Protein AF-A0A1D3JFY0-F1 (afdb_monomer_lite)

Secondary structure (DSSP, 8-state):
-----TTTHHHHTTTS-HHHHHHHHHHHHHHHHHHHHHTTTTT-TTHHHHHHHHHHHHHHHHHH-STT-------TT--HHHHHHHHHHHHHHHTHHHHHHHTTT-HHHHHHHHHHHHHHHHHHHHHHHHHSSTT-GGG--SS--GGGTT-GGGTSPPP--TTTT----------------------------------------

InterPro domains:
  IPR008780 Plasmodium vivax Vir [PF05795] (2-199)

Foldseek 3Di:
DQCPDLVCLCVVCPPHDLLVSLVNVQLVVLVVLLVCCVPVVPPPPCSVVVVVVVQVVLVVVCVVDVPRNRHHFDDPPDDSVLSVLLSLLVCCVVCVVVLLVQLAPFLVSVVLQVVSLVSNLVSLVVCLVQAVDPDHPSPPTSHDPNCSNPDPSNVDRRDYHNCGPPPPPPDDDDDDDDDDDDDDDDDDDDDDDDDDDDDDDPDPD

Organism: Plasmodium ovale (NCBI:txid36330)

Sequence (205 aa):
MFARNLINLHEILSGENKDKHCIYMNFWITDYVRKMLETEWKGNPHMTSMVRSFLTVENAITGASQKYNCHFDYNSNIDLDLWKERKYLHDYIENYDDIKEIINSDGHSCKIYSKYFDYIKKSHEKYKEEFCSTYSNKCHNHINLSYFCNNDKFISKLECDENKGVLTASSREERDQVLEEPDESGRYNSTPASLHDQNQELEIH

pLDDT: mean 74.61, std 22.55, range [25.95, 98.0]

Structure (mmCIF, N/CA/C/O backbone):
data_AF-A0A1D3JFY0-F1
#
_entry.id   AF-A0A1D3JFY0-F1
#
loop_
_atom_site.group_PDB
_atom_site.id
_atom_site.type_symbol
_atom_site.label_atom_id
_atom_site.label_alt_id
_atom_site.label_comp_id
_atom_site.label_asym_id
_atom_site.label_entity_id
_atom_site.label_seq_id
_atom_site.pdbx_PDB_ins_code
_atom_site.Cartn_x
_atom_site.Cartn_y
_atom_site.Cartn_z
_atom_site.occupancy
_atom_site.B_iso_or_equiv
_atom_site.auth_seq_id
_atom_site.auth_comp_id
_atom_site.auth_asym_id
_atom_site.auth_atom_id
_atom_site.pdbx_PDB_model_num
ATOM 1 N N . MET A 1 1 ? -10.677 1.508 -4.169 1.00 46.16 1 MET A N 1
ATOM 2 C CA . MET A 1 1 ? -10.674 0.773 -5.452 1.00 46.16 1 MET A CA 1
ATOM 3 C C . MET A 1 1 ? -9.438 -0.122 -5.546 1.00 46.16 1 MET A C 1
ATOM 5 O O . MET A 1 1 ? -8.336 0.390 -5.638 1.00 46.16 1 MET A O 1
ATOM 9 N N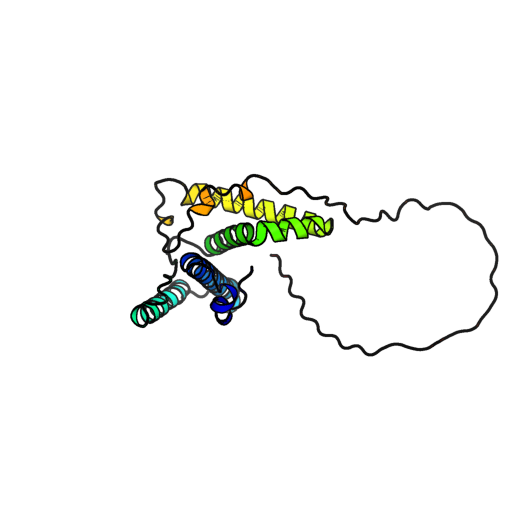 . PHE A 1 2 ? -9.582 -1.451 -5.516 1.00 52.12 2 PHE A N 1
ATOM 10 C CA . PHE A 1 2 ? -8.441 -2.360 -5.712 1.00 52.12 2 PHE A CA 1
ATOM 11 C C . PHE A 1 2 ? -8.333 -2.728 -7.192 1.00 52.12 2 PHE A C 1
ATOM 13 O O . PHE A 1 2 ? -9.178 -3.458 -7.713 1.00 52.12 2 PHE A O 1
ATOM 20 N N . ALA A 1 3 ? -7.315 -2.225 -7.889 1.00 47.34 3 ALA A N 1
ATOM 21 C CA . ALA A 1 3 ? -7.056 -2.627 -9.267 1.00 47.34 3 ALA A CA 1
ATOM 22 C C . ALA A 1 3 ? -6.659 -4.112 -9.299 1.00 47.34 3 ALA A C 1
ATOM 24 O O . ALA A 1 3 ? -5.545 -4.477 -8.934 1.00 47.34 3 ALA A O 1
ATOM 25 N N . ARG A 1 4 ? -7.586 -4.988 -9.703 1.00 55.84 4 ARG A N 1
ATOM 26 C CA . ARG A 1 4 ? -7.344 -6.441 -9.790 1.00 55.84 4 ARG A CA 1
ATOM 27 C C . ARG A 1 4 ? -6.763 -6.863 -11.141 1.00 55.84 4 ARG A C 1
ATOM 29 O O . ARG A 1 4 ? -6.100 -7.888 -11.222 1.00 55.84 4 ARG A O 1
ATOM 36 N N . ASN A 1 5 ? -6.972 -6.067 -12.191 1.00 63.84 5 ASN A N 1
ATOM 37 C CA . ASN A 1 5 ? -6.533 -6.380 -13.549 1.00 63.84 5 ASN A CA 1
ATOM 38 C C . ASN A 1 5 ? -6.072 -5.109 -14.279 1.00 63.84 5 ASN A C 1
ATOM 40 O O . ASN A 1 5 ? -6.845 -4.157 -14.399 1.00 63.84 5 ASN A O 1
ATOM 44 N N . LEU A 1 6 ? -4.834 -5.116 -14.788 1.00 70.06 6 LEU A N 1
ATOM 45 C CA . LEU A 1 6 ? -4.252 -4.003 -15.542 1.00 70.06 6 LEU A CA 1
ATOM 46 C C . LEU A 1 6 ? -5.041 -3.678 -16.822 1.00 70.06 6 LEU A C 1
ATOM 48 O O . LEU A 1 6 ? -5.123 -2.516 -17.206 1.00 70.06 6 LEU A O 1
ATOM 52 N N . ILE A 1 7 ? -5.663 -4.680 -17.453 1.00 73.25 7 ILE A N 1
ATOM 53 C CA . ILE A 1 7 ? -6.450 -4.518 -18.687 1.00 73.25 7 ILE A CA 1
ATOM 54 C C . ILE A 1 7 ? -7.635 -3.583 -18.440 1.00 73.25 7 ILE A C 1
ATOM 56 O O . ILE A 1 7 ? -7.855 -2.644 -19.201 1.00 73.25 7 ILE A O 1
ATOM 60 N N . ASN A 1 8 ? -8.346 -3.783 -17.333 1.00 77.69 8 ASN A N 1
ATOM 61 C CA . ASN A 1 8 ? -9.548 -3.013 -17.019 1.00 77.69 8 ASN A CA 1
ATOM 62 C C . ASN A 1 8 ? -9.222 -1.693 -16.308 1.00 77.69 8 ASN A C 1
ATOM 64 O O . ASN A 1 8 ? -10.125 -0.904 -16.045 1.00 77.69 8 ASN A O 1
ATOM 68 N N . LEU A 1 9 ? -7.944 -1.424 -15.998 1.00 76.44 9 LEU A N 1
ATOM 69 C CA . LEU A 1 9 ? -7.540 -0.237 -15.244 1.00 76.44 9 LEU A CA 1
ATOM 70 C C . LEU A 1 9 ? -7.978 1.062 -15.934 1.00 76.44 9 LEU A C 1
ATOM 72 O O . LEU A 1 9 ? -8.386 2.006 -15.266 1.00 76.44 9 LEU A O 1
ATOM 76 N N . HIS A 1 10 ? -7.936 1.091 -17.266 1.00 77.88 10 HIS A N 1
ATOM 77 C CA . HIS A 1 10 ? -8.323 2.261 -18.049 1.00 77.88 10 HIS A CA 1
ATOM 78 C C . HIS A 1 10 ? -9.825 2.591 -17.952 1.00 77.88 10 HIS A C 1
ATOM 80 O O . HIS A 1 10 ? -10.186 3.765 -17.950 1.00 77.88 10 HIS A O 1
ATOM 86 N N . GLU A 1 11 ? -10.688 1.575 -17.850 1.00 83.44 11 GLU A N 1
ATOM 87 C CA . GLU A 1 11 ? -12.136 1.736 -17.655 1.00 83.44 11 GLU A CA 1
ATOM 88 C C . GLU A 1 11 ? -12.440 2.138 -16.215 1.00 83.44 11 GLU A C 1
ATOM 90 O O . GLU A 1 11 ? -13.186 3.081 -15.963 1.00 83.44 11 GLU A O 1
ATOM 95 N N . ILE A 1 12 ? -11.803 1.440 -15.274 1.00 80.38 12 ILE A N 1
ATOM 96 C CA . ILE A 1 12 ? -11.913 1.651 -13.830 1.00 80.38 12 ILE A CA 1
ATOM 97 C C . ILE A 1 12 ? -11.543 3.093 -13.458 1.00 80.38 12 ILE A C 1
ATOM 99 O O . ILE A 1 12 ? -12.228 3.717 -12.655 1.00 80.38 12 ILE A O 1
ATOM 103 N N . LEU A 1 13 ? -10.490 3.636 -14.069 1.00 82.94 13 LEU A N 1
ATOM 104 C CA . LEU A 1 13 ? -10.023 5.004 -13.845 1.00 82.94 13 LEU A CA 1
ATOM 105 C C . LEU A 1 13 ? -10.549 5.989 -14.902 1.00 82.94 13 LEU A C 1
ATOM 107 O O . LEU A 1 13 ? -9.973 7.061 -15.103 1.00 82.94 13 LEU A O 1
ATOM 111 N N . SER A 1 14 ? -11.626 5.652 -15.612 1.00 84.00 14 SER A N 1
ATOM 112 C CA . SER A 1 14 ? -12.220 6.560 -16.592 1.00 84.00 14 SER A CA 1
ATOM 113 C C . SER A 1 14 ? -12.653 7.869 -15.921 1.00 84.00 14 SER A C 1
ATOM 115 O O . SER A 1 14 ? -13.423 7.868 -14.965 1.00 84.00 14 SER A O 1
ATOM 117 N N . GLY A 1 15 ? -12.165 9.000 -16.437 1.00 83.25 15 GLY A N 1
ATOM 118 C CA . GLY A 1 15 ? -12.419 10.333 -15.873 1.00 83.25 15 GLY A CA 1
ATOM 119 C C . GLY A 1 15 ? -11.400 10.792 -14.825 1.00 83.25 15 GLY A C 1
ATOM 120 O O . GLY A 1 15 ? -11.406 11.963 -14.455 1.00 83.25 15 GLY A O 1
ATOM 121 N N . GLU A 1 16 ? -10.492 9.915 -14.399 1.00 86.88 16 GLU A N 1
ATOM 122 C CA . GLU A 1 16 ? -9.376 10.278 -13.529 1.00 86.88 16 GLU A CA 1
ATOM 123 C C . GLU A 1 16 ? -8.226 10.918 -14.310 1.00 86.88 16 GLU A C 1
ATOM 125 O O . GLU A 1 16 ? -8.086 10.760 -15.527 1.00 86.88 16 GLU A O 1
ATOM 130 N N . ASN A 1 17 ? -7.369 11.644 -13.592 1.00 86.38 17 ASN A N 1
ATOM 131 C CA . ASN A 1 17 ? -6.201 12.259 -14.204 1.00 86.38 17 ASN A CA 1
ATOM 132 C C . ASN A 1 17 ? -5.095 11.229 -14.505 1.00 86.38 17 ASN A C 1
ATOM 134 O O . ASN A 1 17 ? -5.030 10.130 -13.949 1.00 86.38 17 ASN A O 1
ATOM 138 N N . LYS A 1 18 ? -4.184 11.631 -15.391 1.00 82.69 18 LYS A N 1
ATOM 139 C CA . LYS A 1 18 ? -3.064 10.805 -15.845 1.00 82.69 18 LYS A CA 1
ATOM 140 C C . LYS A 1 18 ? -2.129 10.373 -14.712 1.00 82.69 18 LYS A C 1
ATOM 142 O O . LYS A 1 18 ? -1.648 9.246 -14.732 1.00 82.69 18 LYS A O 1
ATOM 147 N N . ASP A 1 19 ? -1.901 11.232 -13.723 1.00 85.00 19 ASP A N 1
ATOM 148 C CA . ASP A 1 19 ? -1.018 10.913 -12.598 1.00 85.00 19 ASP A CA 1
ATOM 149 C C . ASP A 1 19 ? -1.599 9.774 -11.759 1.00 85.00 19 ASP A C 1
ATOM 151 O O . ASP A 1 19 ? -0.883 8.834 -11.413 1.00 85.00 19 ASP A O 1
ATOM 155 N N . LYS A 1 20 ? -2.913 9.794 -11.509 1.00 87.75 20 LYS A N 1
ATOM 156 C CA . LYS A 1 20 ? -3.620 8.713 -10.820 1.00 87.75 20 LYS A CA 1
ATOM 157 C C . LYS A 1 20 ? -3.516 7.410 -11.607 1.00 87.75 20 LYS A C 1
ATOM 159 O O . LYS A 1 20 ? -3.192 6.381 -11.024 1.00 87.75 20 LYS A O 1
ATOM 164 N N . HIS A 1 21 ? -3.676 7.450 -12.931 1.00 85.56 21 HIS A N 1
ATOM 165 C CA . HIS A 1 21 ? -3.462 6.270 -13.784 1.00 85.56 21 HIS A CA 1
ATOM 166 C C . HIS A 1 21 ? -2.054 5.698 -13.614 1.00 85.56 21 HIS A C 1
ATOM 168 O O . HIS A 1 21 ? -1.900 4.494 -13.410 1.00 85.56 21 HIS A O 1
ATOM 174 N N . CYS A 1 22 ? -1.031 6.554 -13.637 1.00 86.69 22 CYS A N 1
ATOM 175 C CA . CYS A 1 22 ? 0.354 6.121 -13.483 1.00 86.69 22 CYS A CA 1
ATOM 176 C C . CYS A 1 22 ? 0.654 5.575 -12.083 1.00 86.69 22 CYS A C 1
ATOM 178 O O . CYS A 1 22 ? 1.378 4.587 -11.968 1.00 86.69 22 CYS A O 1
ATOM 180 N N . ILE A 1 23 ? 0.090 6.167 -11.027 1.00 90.19 23 ILE A N 1
ATOM 181 C CA . ILE A 1 23 ? 0.232 5.677 -9.649 1.00 90.19 23 ILE A CA 1
ATOM 182 C C . ILE A 1 23 ? -0.365 4.271 -9.523 1.00 90.19 23 ILE A C 1
ATOM 184 O O . ILE A 1 23 ? 0.320 3.349 -9.078 1.00 90.19 23 ILE A O 1
ATOM 188 N N . TYR A 1 24 ? -1.605 4.076 -9.979 1.00 89.19 24 TYR A N 1
ATOM 189 C CA . TYR A 1 24 ? -2.269 2.773 -9.916 1.00 89.19 24 TYR A CA 1
ATOM 190 C C . TYR A 1 24 ? -1.556 1.712 -10.761 1.00 89.19 24 TYR A C 1
ATOM 192 O O . TYR A 1 24 ? -1.373 0.584 -10.301 1.00 89.19 24 TYR A O 1
ATOM 200 N N . MET A 1 25 ? -1.113 2.061 -11.973 1.00 86.50 25 MET A N 1
ATOM 201 C CA . MET A 1 25 ? -0.315 1.165 -12.815 1.00 86.50 25 MET A CA 1
ATOM 202 C C . MET A 1 25 ? 0.957 0.718 -12.086 1.00 86.50 25 MET A C 1
ATOM 204 O O . MET A 1 25 ? 1.268 -0.472 -12.062 1.00 86.50 25 MET A O 1
ATOM 208 N N . ASN A 1 26 ? 1.677 1.652 -11.463 1.00 88.94 26 ASN A N 1
ATOM 209 C CA . ASN A 1 26 ? 2.908 1.351 -10.740 1.00 88.94 26 ASN A CA 1
ATOM 210 C C . ASN A 1 26 ? 2.674 0.432 -9.539 1.00 88.94 26 ASN A C 1
ATOM 212 O O . ASN A 1 26 ? 3.397 -0.555 -9.377 1.00 88.94 26 ASN A O 1
ATOM 216 N N . PHE A 1 27 ? 1.643 0.693 -8.733 1.00 90.62 27 PHE A N 1
ATOM 217 C CA . PHE A 1 27 ? 1.306 -0.185 -7.610 1.00 90.62 27 PHE A CA 1
ATOM 218 C C . PHE A 1 27 ? 0.845 -1.569 -8.059 1.00 90.62 27 PHE A C 1
ATOM 220 O O . PHE A 1 27 ? 1.190 -2.563 -7.421 1.00 90.62 27 PHE A O 1
ATOM 227 N N . TRP A 1 28 ? 0.128 -1.663 -9.181 1.00 88.38 28 TRP A N 1
ATOM 228 C CA . TRP A 1 28 ? -0.252 -2.953 -9.749 1.00 88.38 28 TRP A CA 1
ATOM 229 C C . TRP A 1 28 ? 0.974 -3.757 -10.202 1.00 88.38 28 TRP A C 1
ATOM 231 O O . TRP A 1 28 ? 1.119 -4.914 -9.812 1.00 88.38 28 TRP A O 1
ATOM 241 N N . ILE A 1 29 ? 1.884 -3.147 -10.974 1.00 86.00 29 ILE A N 1
ATOM 242 C CA . ILE A 1 29 ? 3.086 -3.830 -11.484 1.00 86.00 29 ILE A CA 1
ATOM 243 C C . ILE A 1 29 ? 3.982 -4.270 -10.327 1.00 86.00 29 ILE A C 1
ATOM 245 O O . ILE A 1 29 ? 4.398 -5.425 -10.282 1.00 86.00 29 ILE A O 1
ATOM 249 N N . THR A 1 30 ? 4.269 -3.374 -9.381 1.00 86.88 30 THR A N 1
ATOM 250 C CA . THR A 1 30 ? 5.141 -3.686 -8.237 1.00 86.88 30 THR A CA 1
ATOM 251 C C . THR A 1 30 ? 4.556 -4.779 -7.341 1.00 86.88 30 THR A C 1
ATOM 253 O O . THR A 1 30 ? 5.298 -5.671 -6.938 1.00 86.88 30 THR A O 1
ATOM 256 N N . ASP A 1 31 ? 3.241 -4.797 -7.086 1.00 88.94 31 ASP A N 1
ATOM 257 C CA . ASP A 1 31 ? 2.599 -5.879 -6.324 1.00 88.94 31 ASP A CA 1
ATOM 258 C C . ASP A 1 31 ? 2.582 -7.206 -7.082 1.00 88.94 31 ASP A C 1
ATOM 260 O O . ASP A 1 31 ? 2.848 -8.249 -6.485 1.00 88.94 31 ASP A O 1
ATOM 264 N N . TYR A 1 32 ? 2.307 -7.179 -8.389 1.00 86.50 32 TYR A N 1
ATOM 265 C CA . TYR A 1 32 ? 2.352 -8.376 -9.227 1.00 86.50 32 TYR A CA 1
ATOM 266 C C . TYR A 1 32 ? 3.757 -8.987 -9.221 1.00 86.50 32 TYR A C 1
ATOM 268 O O . TYR A 1 32 ? 3.928 -10.165 -8.914 1.00 86.50 32 TYR A O 1
ATOM 276 N N . VAL A 1 33 ? 4.779 -8.167 -9.481 1.00 83.88 33 VAL A N 1
ATOM 277 C CA . VAL A 1 33 ? 6.182 -8.596 -9.467 1.00 83.88 33 VAL A CA 1
ATOM 278 C C . VAL A 1 33 ? 6.578 -9.103 -8.082 1.00 83.88 33 VAL A C 1
ATOM 280 O O . VAL A 1 33 ? 7.149 -10.184 -7.981 1.00 83.88 33 VAL A O 1
ATOM 283 N N . ARG A 1 34 ? 6.238 -8.385 -7.006 1.00 87.38 34 ARG A N 1
ATOM 284 C CA . ARG A 1 34 ? 6.497 -8.828 -5.629 1.00 87.38 34 ARG A CA 1
ATOM 285 C C . ARG A 1 34 ? 5.907 -10.213 -5.359 1.00 87.38 34 ARG A C 1
ATOM 287 O O . ARG A 1 34 ? 6.633 -11.092 -4.905 1.00 87.38 34 ARG A O 1
ATOM 294 N N . LYS A 1 35 ? 4.626 -10.427 -5.674 1.00 87.56 35 LYS A N 1
ATOM 295 C CA . LYS A 1 35 ? 3.942 -11.718 -5.478 1.00 87.56 35 LYS A CA 1
ATOM 296 C C . LYS A 1 35 ? 4.619 -12.843 -6.250 1.00 87.56 35 LYS A C 1
ATOM 298 O O . LYS A 1 35 ? 4.859 -13.902 -5.677 1.00 87.56 35 LYS A O 1
ATOM 303 N N . MET A 1 36 ? 4.992 -12.604 -7.507 1.00 84.50 36 MET A N 1
ATOM 304 C CA . MET A 1 36 ? 5.745 -13.569 -8.319 1.00 84.50 36 MET A CA 1
ATOM 305 C C . MET A 1 36 ? 7.089 -13.934 -7.671 1.00 84.50 36 MET A C 1
ATOM 307 O O . MET A 1 36 ? 7.460 -15.105 -7.621 1.00 84.50 36 MET A O 1
ATOM 311 N N . LEU A 1 37 ? 7.811 -12.947 -7.132 1.00 82.00 37 LEU A N 1
ATOM 312 C CA . LEU A 1 37 ? 9.107 -13.152 -6.472 1.00 82.00 37 LEU A CA 1
ATOM 313 C C . LEU A 1 37 ? 8.985 -13.882 -5.128 1.00 82.00 37 LEU A C 1
ATOM 315 O O . LEU A 1 37 ? 9.867 -14.659 -4.773 1.00 82.00 37 LEU A O 1
ATOM 319 N N . GLU A 1 38 ? 7.901 -13.662 -4.388 1.00 84.62 38 GLU A N 1
ATOM 320 C CA . GLU A 1 38 ? 7.628 -14.343 -3.116 1.00 84.62 38 GLU A CA 1
ATOM 321 C C . GLU A 1 38 ? 7.139 -15.788 -3.294 1.00 84.62 38 GLU A C 1
ATOM 323 O O . GLU A 1 38 ? 7.288 -16.600 -2.377 1.00 84.62 38 GLU A O 1
ATOM 328 N N . THR A 1 39 ? 6.574 -16.113 -4.460 1.00 85.81 39 THR A N 1
ATOM 329 C CA . THR A 1 39 ? 5.947 -17.409 -4.750 1.00 85.81 39 THR A CA 1
ATOM 330 C C . THR A 1 39 ? 6.744 -18.201 -5.787 1.00 85.81 39 THR A C 1
ATOM 332 O O . THR A 1 39 ? 7.635 -18.969 -5.425 1.00 85.81 39 THR A O 1
ATOM 335 N N . GLU A 1 40 ? 6.454 -18.008 -7.072 1.00 79.56 40 GLU A N 1
ATOM 336 C CA . GLU A 1 40 ? 6.986 -18.784 -8.195 1.00 79.56 40 GLU A CA 1
ATOM 337 C C . GLU A 1 40 ? 8.503 -18.663 -8.346 1.00 79.56 40 GLU A C 1
ATOM 339 O O . GLU A 1 40 ? 9.176 -19.611 -8.749 1.00 79.56 40 GLU A O 1
ATOM 344 N N . TRP A 1 41 ? 9.059 -17.494 -8.029 1.00 77.81 41 TRP A N 1
ATOM 345 C CA . TRP A 1 41 ? 10.475 -17.182 -8.233 1.00 77.81 41 TRP A CA 1
ATOM 346 C C . TRP A 1 41 ? 11.244 -17.030 -6.925 1.00 77.81 41 TRP A C 1
ATOM 348 O O . TRP A 1 41 ? 12.327 -16.435 -6.903 1.00 77.81 41 TRP A O 1
ATOM 358 N N . LYS A 1 42 ? 10.718 -17.589 -5.833 1.00 80.81 42 LYS A N 1
ATOM 359 C CA . LYS A 1 42 ? 11.367 -17.531 -4.527 1.00 80.81 42 LYS A CA 1
ATOM 360 C C . LYS A 1 42 ? 12.773 -18.131 -4.596 1.00 80.81 42 LYS A C 1
ATOM 362 O O . LYS A 1 42 ? 12.952 -19.303 -4.912 1.00 80.81 42 LYS A O 1
ATOM 367 N N . GLY A 1 43 ? 13.783 -17.316 -4.288 1.00 74.31 43 GLY A N 1
ATOM 368 C CA . GLY A 1 43 ? 15.194 -17.720 -4.336 1.00 74.31 43 GLY A CA 1
ATOM 369 C C . GLY A 1 43 ? 15.830 -17.695 -5.732 1.00 74.31 43 GLY A C 1
ATOM 370 O O . GLY A 1 43 ? 16.955 -18.163 -5.890 1.00 74.31 43 GLY A O 1
ATOM 371 N N . ASN A 1 44 ? 15.153 -17.143 -6.744 1.00 76.19 44 ASN A N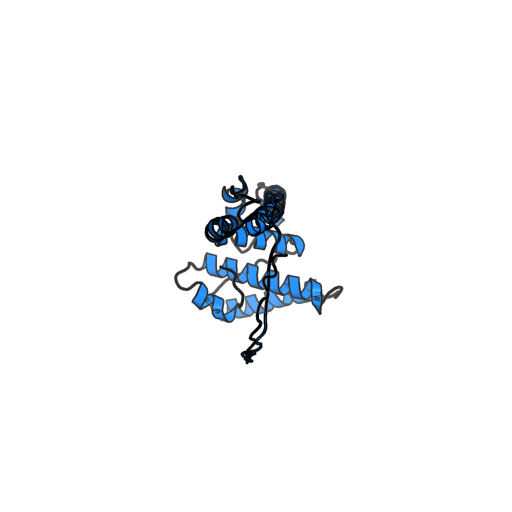 1
ATOM 372 C CA . ASN A 1 44 ? 15.709 -17.012 -8.087 1.00 76.19 44 ASN A CA 1
ATOM 373 C C . ASN A 1 44 ? 16.851 -15.970 -8.103 1.00 76.19 44 ASN A C 1
ATOM 375 O O . ASN A 1 44 ? 16.607 -14.795 -7.832 1.00 76.19 44 ASN A O 1
ATOM 379 N N . PRO A 1 45 ? 18.092 -16.331 -8.478 1.00 72.62 45 PRO A N 1
ATOM 380 C CA . PRO A 1 45 ? 19.221 -15.395 -8.481 1.00 72.62 45 PRO A CA 1
ATOM 381 C C . PRO A 1 45 ? 19.089 -14.276 -9.531 1.00 72.62 45 PRO A C 1
ATOM 383 O O . PRO A 1 45 ? 19.833 -13.297 -9.496 1.00 72.62 45 PRO A O 1
ATOM 386 N N . HIS A 1 46 ? 18.142 -14.389 -10.464 1.00 71.62 46 HIS A N 1
ATOM 387 C CA . HIS A 1 46 ? 17.924 -13.439 -11.551 1.00 71.62 46 HIS A CA 1
ATOM 388 C C . HIS A 1 46 ? 16.846 -12.383 -11.254 1.00 71.62 46 HIS A C 1
ATOM 390 O O . HIS A 1 46 ? 16.460 -11.666 -12.180 1.00 71.62 46 HIS A O 1
ATOM 396 N N . MET A 1 47 ? 16.384 -12.226 -10.000 1.00 70.12 47 MET A N 1
ATOM 397 C CA . MET A 1 47 ? 15.340 -11.246 -9.628 1.00 70.12 47 MET A CA 1
ATOM 398 C C . MET A 1 47 ? 15.595 -9.853 -10.218 1.00 70.12 47 MET A C 1
ATOM 400 O O . MET A 1 47 ? 14.750 -9.303 -10.920 1.00 70.12 47 MET A O 1
ATOM 404 N N . THR A 1 48 ? 16.797 -9.312 -10.016 1.00 71.75 48 THR A N 1
ATOM 405 C CA . THR A 1 48 ? 17.181 -7.985 -10.522 1.00 71.75 48 THR A CA 1
ATOM 406 C C . THR A 1 48 ? 17.084 -7.885 -12.047 1.00 71.75 48 THR A C 1
ATOM 408 O O . THR A 1 48 ? 16.692 -6.846 -12.575 1.00 71.75 48 THR A O 1
ATOM 411 N N . SER A 1 49 ? 17.417 -8.959 -12.770 1.00 77.38 49 SER A N 1
ATOM 412 C CA . SER A 1 49 ? 17.324 -9.007 -14.236 1.00 77.38 49 SER A CA 1
ATOM 413 C C . SER A 1 49 ? 15.870 -9.001 -14.711 1.00 77.38 49 SER A C 1
ATOM 415 O O . SER A 1 49 ? 15.527 -8.312 -15.672 1.00 77.38 49 SER A O 1
ATOM 417 N N . MET A 1 50 ? 14.993 -9.719 -14.004 1.00 76.31 50 MET A N 1
ATOM 418 C CA . MET A 1 50 ? 13.563 -9.759 -14.315 1.00 76.31 50 MET A CA 1
ATOM 419 C C . MET A 1 50 ? 12.918 -8.388 -14.113 1.00 76.31 50 MET A C 1
ATOM 421 O O . MET A 1 50 ? 12.265 -7.891 -15.025 1.00 76.31 50 MET A O 1
ATOM 425 N N . VAL A 1 51 ? 13.189 -7.714 -12.989 1.00 76.81 51 VAL A N 1
ATOM 426 C CA . VAL A 1 51 ? 12.673 -6.355 -12.745 1.00 76.81 51 VAL A CA 1
ATOM 427 C C . VAL A 1 51 ? 13.173 -5.363 -13.803 1.00 76.81 51 VAL A C 1
ATOM 429 O O . VAL A 1 51 ? 12.395 -4.572 -14.329 1.00 76.81 51 VAL A O 1
ATOM 432 N N . ARG A 1 52 ? 14.452 -5.439 -14.197 1.00 78.56 52 ARG A N 1
ATOM 433 C CA . ARG A 1 52 ? 14.995 -4.601 -15.283 1.00 78.56 52 ARG A CA 1
ATOM 434 C C . ARG A 1 52 ? 14.349 -4.878 -16.641 1.00 78.56 52 ARG A C 1
ATOM 436 O O . ARG A 1 52 ? 14.255 -3.965 -17.452 1.00 78.56 52 ARG A O 1
ATOM 443 N N . SER A 1 53 ? 13.880 -6.098 -16.889 1.00 81.12 53 SER A N 1
ATOM 444 C CA . SER A 1 53 ? 13.187 -6.427 -18.141 1.00 81.12 53 SER A CA 1
ATOM 445 C C . SER A 1 53 ? 11.859 -5.670 -18.266 1.00 81.12 53 SER A C 1
ATOM 447 O O . SER A 1 53 ? 11.518 -5.230 -19.363 1.00 81.12 53 SER A O 1
ATOM 449 N N . PHE A 1 54 ? 11.155 -5.416 -17.153 1.00 77.19 54 PHE A N 1
ATOM 450 C CA . PHE A 1 54 ? 9.966 -4.552 -17.152 1.00 77.19 54 PHE A CA 1
ATOM 451 C C . PHE A 1 54 ? 10.296 -3.114 -17.571 1.00 77.19 54 PHE A C 1
ATOM 453 O O . PHE A 1 54 ? 9.564 -2.546 -18.378 1.00 77.19 54 PHE A O 1
ATOM 460 N N . LEU A 1 55 ? 11.429 -2.558 -17.123 1.00 79.38 55 LEU A N 1
ATOM 461 C CA . LEU A 1 55 ? 11.898 -1.239 -17.577 1.00 79.38 55 LEU A CA 1
ATOM 462 C C . LEU A 1 55 ? 12.182 -1.215 -19.079 1.00 79.38 55 LEU A C 1
ATOM 464 O O . LEU A 1 55 ? 11.898 -0.230 -19.755 1.00 79.38 55 LEU A O 1
ATOM 468 N N . THR A 1 56 ? 12.756 -2.285 -19.631 1.00 83.25 56 THR A N 1
ATOM 469 C CA . THR A 1 56 ? 12.985 -2.377 -21.080 1.00 83.25 56 THR A CA 1
ATOM 470 C C . THR A 1 56 ? 11.666 -2.348 -21.852 1.00 83.25 56 THR A C 1
ATOM 472 O O . THR A 1 56 ? 11.556 -1.625 -22.842 1.00 83.25 56 THR A O 1
ATOM 475 N N . VAL A 1 57 ? 10.657 -3.087 -21.384 1.00 82.00 57 VAL A N 1
ATOM 476 C CA . VAL A 1 57 ? 9.319 -3.104 -21.993 1.00 82.00 57 VAL A CA 1
ATOM 477 C C . VAL A 1 57 ? 8.644 -1.734 -21.888 1.00 82.00 57 VAL A C 1
ATOM 479 O O . VAL A 1 57 ? 8.133 -1.229 -22.884 1.00 82.00 57 VAL A O 1
ATOM 482 N N . GLU A 1 58 ? 8.686 -1.095 -20.720 1.00 80.38 58 GLU A N 1
ATOM 483 C CA . GLU A 1 58 ? 8.128 0.244 -20.502 1.00 80.38 58 GLU A CA 1
ATOM 484 C C . GLU A 1 58 ? 8.766 1.297 -21.423 1.00 80.38 58 GLU A C 1
ATOM 486 O O . GLU A 1 58 ? 8.054 2.073 -22.065 1.00 80.38 58 GLU A O 1
ATOM 491 N N . ASN A 1 59 ? 10.096 1.283 -21.564 1.00 79.88 59 ASN A N 1
ATOM 492 C CA . ASN A 1 59 ? 10.807 2.176 -22.481 1.00 79.88 59 ASN A CA 1
ATOM 493 C C . ASN A 1 59 ? 10.381 1.964 -23.941 1.00 79.88 59 ASN A C 1
ATOM 495 O O . ASN A 1 59 ? 10.210 2.934 -24.681 1.00 79.88 59 ASN A O 1
ATOM 499 N N . ALA A 1 60 ? 10.169 0.712 -24.359 1.00 83.38 60 ALA A N 1
ATOM 500 C CA . ALA A 1 60 ? 9.681 0.403 -25.701 1.00 83.38 60 ALA A CA 1
ATOM 501 C C . ALA A 1 60 ? 8.250 0.926 -25.929 1.00 83.38 60 ALA A C 1
ATOM 503 O O . ALA A 1 60 ? 7.974 1.520 -26.971 1.00 83.38 60 ALA A O 1
ATOM 504 N N . ILE A 1 61 ? 7.357 0.761 -24.945 1.00 77.44 61 ILE A N 1
ATOM 505 C CA . ILE A 1 61 ? 5.975 1.266 -25.002 1.00 77.44 61 ILE A CA 1
ATOM 506 C C . ILE A 1 61 ? 5.962 2.797 -25.072 1.00 77.44 61 ILE A C 1
ATOM 508 O O . ILE A 1 61 ? 5.305 3.365 -25.946 1.00 77.44 61 ILE A O 1
ATOM 512 N N . THR A 1 62 ? 6.720 3.465 -24.200 1.00 73.62 62 THR A N 1
ATOM 513 C CA . THR A 1 62 ? 6.812 4.932 -24.160 1.00 73.62 62 THR A CA 1
ATOM 514 C C . THR A 1 62 ? 7.413 5.494 -25.450 1.00 73.62 62 THR A C 1
ATOM 516 O O . THR A 1 62 ? 6.941 6.507 -25.965 1.00 73.62 62 THR A O 1
ATOM 519 N N . GLY A 1 63 ? 8.411 4.814 -26.025 1.00 75.94 63 GLY A N 1
ATOM 520 C CA . GLY A 1 63 ? 8.978 5.174 -27.326 1.00 75.94 63 GLY A CA 1
ATOM 521 C C . GLY A 1 63 ? 7.984 5.032 -28.484 1.00 75.94 63 GLY A C 1
ATOM 522 O O . GLY A 1 63 ? 8.034 5.813 -29.432 1.00 75.94 63 GLY A O 1
ATOM 523 N N . ALA A 1 64 ? 7.059 4.072 -28.401 1.00 78.19 64 ALA A N 1
ATOM 524 C CA . ALA A 1 64 ? 6.038 3.832 -29.419 1.00 78.19 64 ALA A CA 1
ATOM 525 C C . ALA A 1 64 ? 4.778 4.710 -29.263 1.00 78.19 64 ALA A C 1
ATOM 527 O O . ALA A 1 64 ? 4.045 4.895 -30.234 1.00 78.19 64 ALA A O 1
ATOM 528 N N . SER A 1 65 ? 4.498 5.249 -28.068 1.00 68.50 65 SER A N 1
ATOM 529 C CA . SER A 1 65 ? 3.280 6.020 -27.784 1.00 68.50 65 SER A CA 1
ATOM 530 C C . SER A 1 65 ? 3.503 7.134 -26.760 1.00 68.50 65 SER A C 1
ATOM 532 O O . SER A 1 65 ? 3.743 6.890 -25.582 1.00 68.50 65 SER A O 1
ATOM 534 N N . GLN A 1 66 ? 3.302 8.386 -27.182 1.00 66.06 66 GLN A N 1
ATOM 535 C CA . GLN A 1 66 ? 3.380 9.557 -26.292 1.00 66.06 66 GLN A CA 1
ATOM 536 C C . GLN A 1 66 ? 2.115 9.771 -25.441 1.00 66.06 66 GLN A C 1
ATOM 538 O O . GLN A 1 66 ? 2.119 10.568 -24.501 1.00 66.06 66 GLN A O 1
ATOM 543 N N . LYS A 1 67 ? 1.011 9.083 -25.763 1.00 63.00 67 LYS A N 1
ATOM 544 C CA . LYS A 1 67 ? -0.299 9.317 -25.132 1.00 63.00 67 LYS A CA 1
ATOM 545 C C . LYS A 1 67 ? -0.364 8.783 -23.692 1.00 63.00 67 LYS A C 1
ATOM 547 O O . LYS A 1 67 ? -1.063 9.369 -22.868 1.00 63.00 67 LYS A O 1
ATOM 552 N N . TYR A 1 68 ? 0.410 7.743 -23.373 1.00 63.59 68 TYR A N 1
ATOM 553 C CA . TYR A 1 68 ? 0.400 7.047 -22.080 1.00 63.59 68 TYR A CA 1
ATOM 554 C C . TYR A 1 68 ? 1.833 6.803 -21.573 1.00 63.59 68 TYR A C 1
ATOM 556 O O . TYR A 1 68 ? 2.299 5.673 -21.511 1.00 63.59 68 TYR A O 1
ATOM 564 N N . ASN A 1 69 ? 2.553 7.877 -21.243 1.00 73.12 69 ASN A N 1
ATOM 565 C CA . ASN A 1 69 ? 3.951 7.839 -20.786 1.00 73.12 69 ASN A CA 1
ATOM 566 C C . ASN A 1 69 ? 4.077 7.668 -19.257 1.00 73.12 69 ASN A C 1
ATOM 568 O O . ASN A 1 69 ? 4.750 8.450 -18.585 1.00 73.12 69 ASN A O 1
ATOM 572 N N . CYS A 1 70 ? 3.386 6.680 -18.690 1.00 80.50 70 CYS A N 1
ATOM 573 C CA . CYS A 1 70 ? 3.583 6.351 -17.283 1.00 80.50 70 CYS A CA 1
ATOM 574 C C . CYS A 1 70 ? 4.934 5.668 -17.107 1.00 80.50 70 CYS A C 1
ATOM 576 O O . CYS A 1 70 ? 5.134 4.567 -17.615 1.00 80.50 70 CYS A O 1
ATOM 578 N N . HIS A 1 71 ? 5.831 6.322 -16.374 1.00 83.56 71 HIS A N 1
ATOM 579 C CA . HIS A 1 71 ? 7.127 5.744 -16.073 1.00 83.56 71 HIS A CA 1
ATOM 580 C C . HIS A 1 71 ? 7.035 4.716 -14.949 1.00 83.56 71 HIS A C 1
ATOM 582 O O . HIS A 1 71 ? 6.329 4.945 -13.960 1.00 83.56 71 HIS A O 1
ATOM 588 N N . PHE A 1 72 ? 7.731 3.587 -15.098 1.00 83.81 72 PHE A N 1
ATOM 589 C CA . PHE A 1 72 ? 7.815 2.587 -14.043 1.00 83.81 72 PHE A CA 1
ATOM 590 C C . PHE A 1 72 ? 8.743 3.105 -12.943 1.00 83.81 72 PHE A C 1
ATOM 592 O O . PHE A 1 72 ? 9.892 3.473 -13.185 1.00 83.81 72 PHE A O 1
ATOM 599 N N . ASP A 1 73 ? 8.241 3.127 -11.714 1.00 82.44 73 ASP A N 1
ATOM 600 C CA . ASP A 1 73 ? 8.917 3.625 -10.522 1.00 82.44 73 ASP A CA 1
ATOM 601 C C . ASP A 1 73 ? 9.916 2.602 -9.974 1.00 82.44 73 ASP A C 1
ATOM 603 O O . ASP A 1 73 ? 9.804 2.094 -8.855 1.00 82.44 73 ASP A O 1
ATOM 607 N N . TYR A 1 74 ? 10.900 2.255 -10.801 1.00 79.25 74 TYR A N 1
ATOM 608 C CA . TYR A 1 74 ? 11.998 1.401 -10.387 1.00 79.25 74 TYR A CA 1
ATOM 609 C C . TYR A 1 74 ? 13.117 2.218 -9.751 1.00 79.25 74 TYR A C 1
ATOM 611 O O . TYR A 1 74 ? 13.749 3.058 -10.390 1.00 79.25 74 TYR A O 1
ATOM 619 N N . ASN A 1 75 ? 13.457 1.865 -8.517 1.00 77.88 75 ASN A N 1
ATOM 620 C CA . ASN A 1 75 ? 14.663 2.329 -7.851 1.00 77.88 75 ASN A CA 1
ATOM 621 C C . ASN A 1 75 ? 15.325 1.124 -7.181 1.00 77.88 75 ASN A C 1
ATOM 623 O O . ASN A 1 75 ? 14.697 0.417 -6.398 1.00 77.88 75 ASN A O 1
ATOM 627 N N . SER A 1 76 ? 16.604 0.886 -7.475 1.00 76.81 76 SER A N 1
ATOM 628 C CA . SER A 1 76 ? 17.343 -0.262 -6.933 1.00 76.81 76 SER A CA 1
ATOM 629 C C . SER A 1 76 ? 17.528 -0.222 -5.413 1.00 76.81 76 SER A C 1
ATOM 631 O O . SER A 1 76 ? 17.950 -1.218 -4.836 1.00 76.81 76 SER A O 1
ATOM 633 N N . ASN A 1 77 ? 17.248 0.916 -4.771 1.00 76.44 77 ASN A N 1
ATOM 634 C CA . ASN A 1 77 ? 17.275 1.077 -3.316 1.00 76.44 77 ASN A CA 1
ATOM 635 C C . ASN A 1 77 ? 15.927 0.764 -2.644 1.00 76.44 77 ASN A C 1
ATOM 637 O O . ASN A 1 77 ? 15.816 0.914 -1.426 1.00 76.44 77 ASN A O 1
ATOM 641 N N . ILE A 1 78 ? 14.903 0.399 -3.422 1.00 79.75 78 ILE A N 1
ATOM 642 C CA . ILE A 1 78 ? 13.594 -0.025 -2.928 1.00 79.75 78 ILE A CA 1
ATOM 643 C C . ILE A 1 78 ? 13.550 -1.553 -2.941 1.00 79.75 78 ILE A C 1
ATOM 645 O O . ILE A 1 78 ? 13.782 -2.177 -3.976 1.00 79.75 78 ILE A O 1
ATOM 649 N N . ASP A 1 79 ? 13.258 -2.144 -1.786 1.00 84.56 79 ASP A N 1
ATOM 650 C CA . ASP A 1 79 ? 13.058 -3.583 -1.636 1.00 84.56 79 ASP A CA 1
ATOM 651 C C . ASP A 1 79 ? 11.571 -3.977 -1.749 1.00 84.56 79 ASP A C 1
ATOM 653 O O . ASP A 1 79 ? 10.675 -3.140 -1.899 1.00 84.56 79 ASP A O 1
ATOM 657 N N . LEU A 1 80 ? 11.316 -5.288 -1.715 1.00 86.00 80 LEU A N 1
ATOM 658 C CA . LEU A 1 80 ? 9.973 -5.859 -1.844 1.00 86.00 80 LEU A CA 1
ATOM 659 C C . LEU A 1 80 ? 9.043 -5.455 -0.694 1.00 86.00 80 LEU A C 1
ATOM 661 O O . LEU A 1 80 ? 7.852 -5.227 -0.925 1.00 86.00 80 LEU A O 1
ATOM 665 N N . ASP A 1 81 ? 9.584 -5.337 0.518 1.00 89.12 81 ASP A N 1
ATOM 666 C CA . ASP A 1 81 ? 8.824 -4.931 1.699 1.00 89.12 81 ASP A CA 1
ATOM 667 C C . ASP A 1 81 ? 8.377 -3.475 1.572 1.00 89.12 81 ASP A C 1
ATOM 669 O O . ASP A 1 81 ? 7.224 -3.149 1.847 1.00 89.12 81 ASP A O 1
ATOM 673 N N . LEU A 1 82 ? 9.240 -2.598 1.067 1.00 89.25 82 LEU A N 1
ATOM 674 C CA . LEU A 1 82 ? 8.897 -1.205 0.834 1.00 89.25 82 LEU A CA 1
ATOM 675 C C . LEU A 1 82 ? 7.888 -1.036 -0.315 1.00 89.25 82 LEU A C 1
ATOM 677 O O . LEU A 1 82 ? 7.006 -0.179 -0.224 1.00 89.25 82 LEU A O 1
ATOM 681 N N . TRP A 1 83 ? 7.956 -1.847 -1.379 1.00 89.69 83 TRP A N 1
ATOM 682 C CA . TRP A 1 83 ? 6.883 -1.892 -2.388 1.00 89.69 83 TRP A CA 1
ATOM 683 C C . TRP A 1 83 ? 5.545 -2.280 -1.771 1.00 89.69 83 TRP A C 1
ATOM 685 O O . TRP A 1 83 ? 4.532 -1.638 -2.059 1.00 89.69 83 TRP A O 1
ATOM 695 N N . LYS A 1 84 ? 5.553 -3.296 -0.900 1.00 92.00 84 LYS A N 1
ATOM 696 C CA . LYS A 1 84 ? 4.375 -3.713 -0.144 1.00 92.00 84 LYS A CA 1
ATOM 697 C C . LYS A 1 84 ? 3.839 -2.525 0.658 1.00 92.00 84 LYS A C 1
ATOM 699 O O . LYS A 1 84 ? 2.745 -2.048 0.376 1.00 92.00 84 LYS A O 1
ATOM 704 N N . GLU A 1 85 ? 4.630 -1.990 1.581 1.00 94.12 85 GLU A N 1
ATOM 705 C CA . GLU A 1 85 ? 4.248 -0.892 2.479 1.00 94.12 85 GLU A CA 1
ATOM 706 C C . GLU A 1 85 ? 3.664 0.314 1.723 1.00 94.12 85 GLU A C 1
ATOM 708 O O . GLU A 1 85 ? 2.566 0.764 2.053 1.00 94.12 85 GLU A O 1
ATOM 713 N N . ARG A 1 86 ? 4.327 0.802 0.661 1.00 92.50 86 ARG A N 1
ATOM 714 C CA . ARG A 1 86 ? 3.836 1.944 -0.138 1.00 92.50 86 ARG A CA 1
ATOM 715 C C . ARG A 1 86 ? 2.462 1.682 -0.755 1.00 92.50 86 ARG A C 1
ATOM 717 O O . ARG A 1 86 ? 1.625 2.584 -0.762 1.00 92.50 86 ARG A O 1
ATOM 724 N N . LYS A 1 87 ? 2.219 0.465 -1.252 1.00 93.62 87 LYS A N 1
ATOM 725 C CA . LYS A 1 87 ? 0.908 0.089 -1.787 1.00 93.62 87 LYS A CA 1
ATOM 726 C C . LYS A 1 87 ? -0.156 0.099 -0.692 1.00 93.62 87 LYS A C 1
ATOM 728 O O . LYS A 1 87 ? -1.207 0.691 -0.898 1.00 93.62 87 LYS A O 1
ATOM 733 N N . TYR A 1 88 ? 0.111 -0.492 0.474 1.00 95.31 88 TYR A N 1
ATOM 734 C CA . TYR A 1 88 ? -0.867 -0.485 1.571 1.00 95.31 88 TYR A CA 1
ATOM 735 C C . TYR A 1 88 ? -1.180 0.934 2.058 1.00 95.31 88 TYR A C 1
ATOM 737 O O . TYR A 1 88 ? -2.335 1.214 2.370 1.00 95.31 88 TYR A O 1
ATOM 745 N N . LEU A 1 89 ? -0.195 1.840 2.082 1.00 96.38 89 LEU A N 1
ATOM 746 C CA . LEU A 1 89 ? -0.426 3.258 2.381 1.00 96.38 89 LEU A CA 1
ATOM 747 C C . LEU A 1 89 ? -1.341 3.923 1.341 1.00 96.38 89 LEU A C 1
ATOM 749 O O . LEU A 1 89 ? -2.261 4.649 1.716 1.00 96.38 89 LEU A O 1
ATOM 753 N N . HIS A 1 90 ? -1.113 3.670 0.049 1.00 95.06 90 HIS A N 1
ATOM 754 C CA . HIS A 1 90 ? -1.974 4.177 -1.023 1.00 95.06 90 HIS A CA 1
ATOM 755 C C . HIS A 1 90 ? -3.398 3.629 -0.918 1.00 95.06 90 HIS A C 1
ATOM 757 O O . HIS A 1 90 ? -4.353 4.403 -0.869 1.00 95.06 90 HIS A O 1
ATOM 763 N N . ASP A 1 91 ? -3.531 2.308 -0.811 1.00 94.50 91 ASP A N 1
ATOM 764 C CA . ASP A 1 91 ? -4.819 1.628 -0.712 1.00 94.50 91 ASP A CA 1
ATOM 765 C C . ASP A 1 91 ? -5.598 2.116 0.518 1.00 94.50 91 ASP A C 1
ATOM 767 O O . ASP A 1 91 ? -6.802 2.345 0.428 1.00 94.50 91 ASP A O 1
ATOM 771 N N . TYR A 1 92 ? -4.933 2.349 1.652 1.00 96.38 92 TYR A N 1
ATOM 772 C CA . TYR A 1 92 ? -5.579 2.903 2.842 1.00 96.38 92 TYR A CA 1
ATOM 773 C C . TYR A 1 92 ? -6.170 4.298 2.594 1.00 96.38 92 TYR A C 1
ATOM 775 O O . TYR A 1 92 ? -7.291 4.579 3.015 1.00 96.38 92 TYR A O 1
ATOM 783 N N . ILE A 1 93 ? -5.446 5.175 1.889 1.00 95.50 93 ILE A N 1
ATOM 784 C CA . ILE A 1 93 ? -5.934 6.520 1.552 1.00 95.50 93 ILE A CA 1
ATOM 785 C C . ILE A 1 93 ? -7.132 6.437 0.604 1.00 95.50 93 ILE A C 1
ATOM 787 O O . ILE A 1 93 ? -8.140 7.106 0.854 1.00 95.50 93 ILE A O 1
ATOM 791 N N . GLU A 1 94 ? -7.019 5.645 -0.463 1.00 92.69 94 GLU A N 1
ATOM 792 C CA . GLU A 1 94 ? -8.031 5.537 -1.523 1.00 92.69 94 GLU A CA 1
ATOM 793 C C . GLU A 1 94 ? -9.307 4.828 -1.057 1.00 92.69 94 GLU A C 1
ATOM 795 O O . GLU A 1 94 ? -10.381 5.119 -1.570 1.00 92.69 94 GLU A O 1
ATOM 800 N N . ASN A 1 95 ? -9.207 3.910 -0.092 1.00 94.12 95 ASN A N 1
ATOM 801 C CA . ASN A 1 95 ? -10.349 3.168 0.453 1.00 94.12 95 ASN A CA 1
ATOM 802 C C . ASN A 1 95 ? -10.805 3.697 1.823 1.00 94.12 95 ASN A C 1
ATOM 804 O O . ASN A 1 95 ? -11.580 3.030 2.497 1.00 94.12 95 ASN A O 1
ATOM 808 N N . TYR A 1 96 ? -10.320 4.856 2.275 1.00 95.62 96 TYR A N 1
ATOM 809 C CA . TYR A 1 96 ? -10.566 5.335 3.641 1.00 95.62 96 TYR A CA 1
ATOM 810 C C . TYR A 1 96 ? -12.057 5.444 3.997 1.00 95.62 96 TYR A C 1
ATOM 812 O O . TYR A 1 96 ? -12.462 5.036 5.085 1.00 95.62 96 TYR A O 1
ATOM 820 N N . ASP A 1 97 ? -12.874 5.963 3.077 1.00 94.75 97 ASP A N 1
ATOM 821 C CA . ASP A 1 97 ? -14.314 6.123 3.299 1.00 94.75 97 ASP A CA 1
ATOM 822 C C . ASP A 1 97 ? -15.036 4.766 3.297 1.00 94.75 97 ASP A C 1
ATOM 824 O O . ASP A 1 97 ? -15.859 4.509 4.171 1.00 94.75 97 ASP A O 1
ATOM 828 N N . ASP A 1 98 ? -14.650 3.848 2.406 1.00 94.75 98 ASP A N 1
ATOM 829 C CA . ASP A 1 98 ? -15.172 2.475 2.398 1.00 94.75 98 ASP A CA 1
ATOM 830 C C . ASP A 1 98 ? -14.807 1.735 3.695 1.00 94.75 98 ASP A C 1
ATOM 832 O O . ASP A 1 98 ? -15.644 1.064 4.300 1.00 94.75 98 ASP A O 1
ATOM 836 N N . ILE A 1 99 ? -13.561 1.889 4.163 1.00 95.44 99 ILE A N 1
ATOM 837 C CA . ILE A 1 99 ? -13.093 1.338 5.439 1.00 95.44 99 ILE A CA 1
ATOM 838 C C . ILE A 1 99 ? -13.965 1.874 6.572 1.00 95.44 99 ILE A C 1
ATOM 840 O O . ILE A 1 99 ? -14.414 1.090 7.402 1.00 95.44 99 ILE A O 1
ATOM 844 N N . LYS A 1 100 ? -14.247 3.180 6.599 1.00 95.12 100 LYS A N 1
ATOM 845 C CA . LYS A 1 100 ? -15.088 3.797 7.631 1.00 95.12 100 LYS A CA 1
ATOM 846 C C . LYS A 1 100 ? -16.481 3.164 7.710 1.00 95.12 100 LYS A C 1
ATOM 848 O O . LYS A 1 100 ? -16.989 2.975 8.814 1.00 95.12 100 LYS A O 1
ATOM 853 N N . GLU A 1 101 ? -17.081 2.800 6.584 1.00 94.75 101 GLU A N 1
ATOM 854 C CA . GLU A 1 101 ? -18.367 2.094 6.573 1.00 94.75 101 GLU A CA 1
ATOM 855 C C . GLU A 1 101 ? -18.219 0.632 7.031 1.00 94.75 101 GLU A C 1
ATOM 857 O O . GLU A 1 101 ? -18.967 0.168 7.895 1.00 94.75 101 GLU A O 1
ATOM 862 N N . ILE A 1 102 ? -17.205 -0.083 6.527 1.00 93.75 102 ILE A N 1
ATOM 863 C CA . ILE A 1 102 ? -16.957 -1.504 6.836 1.00 93.75 102 ILE A CA 1
ATOM 864 C C . ILE A 1 102 ? -16.670 -1.723 8.324 1.00 93.75 102 ILE A C 1
ATOM 866 O O . ILE A 1 102 ? -17.219 -2.630 8.935 1.00 93.75 102 ILE A O 1
ATOM 870 N N . ILE A 1 103 ? -15.840 -0.896 8.959 1.00 95.38 103 ILE A N 1
ATOM 871 C CA . ILE A 1 103 ? -15.485 -1.097 10.378 1.00 95.38 103 ILE A CA 1
ATOM 872 C C . ILE A 1 103 ? -16.672 -0.920 11.321 1.00 95.38 103 ILE A C 1
ATOM 874 O O . ILE A 1 103 ? -16.636 -1.375 12.462 1.00 95.38 103 ILE A O 1
ATOM 878 N N . ASN A 1 104 ? -17.719 -0.251 10.841 1.00 93.19 104 ASN A N 1
ATOM 879 C CA . ASN A 1 104 ? -18.944 -0.019 11.575 1.00 93.19 104 ASN A CA 1
ATOM 880 C C . ASN A 1 104 ? -20.003 -1.096 11.309 1.00 93.19 104 ASN A C 1
ATOM 882 O O . ASN A 1 104 ? -21.046 -1.051 11.965 1.00 93.19 104 ASN A O 1
ATOM 886 N N . SER A 1 105 ? -19.784 -2.069 10.416 1.00 90.88 105 SER A N 1
ATOM 887 C CA . SER A 1 105 ? -20.767 -3.133 10.162 1.00 90.88 105 SER A CA 1
ATOM 888 C C . SER A 1 105 ? -20.901 -4.094 11.343 1.00 90.88 105 SER A C 1
ATOM 890 O O . SER A 1 105 ? -22.017 -4.424 11.743 1.00 90.88 105 SER A O 1
ATOM 892 N N . ASP A 1 106 ? -19.781 -4.504 11.937 1.00 92.00 106 ASP A N 1
ATOM 893 C CA . ASP A 1 106 ? -19.724 -5.499 13.009 1.00 92.00 106 ASP A CA 1
ATOM 894 C C . ASP A 1 106 ? -18.393 -5.443 13.786 1.00 92.00 106 ASP A C 1
ATOM 896 O O . ASP A 1 106 ? -17.386 -4.902 13.318 1.00 92.00 106 ASP A O 1
ATOM 900 N N . GLY A 1 107 ? -18.378 -6.034 14.984 1.00 92.69 107 GLY A N 1
ATOM 901 C CA . GLY A 1 107 ? -17.210 -6.004 15.863 1.00 92.69 107 GLY A CA 1
ATOM 902 C C . GLY A 1 107 ? -16.006 -6.805 15.362 1.00 92.69 107 GLY A C 1
ATOM 903 O O . GLY A 1 107 ? -14.870 -6.497 15.728 1.00 92.69 107 GLY A O 1
ATOM 904 N N . HIS A 1 108 ? -16.203 -7.802 14.495 1.00 93.94 108 HIS A N 1
ATOM 905 C CA . HIS A 1 108 ? -15.097 -8.546 13.894 1.00 93.94 108 HIS A CA 1
ATOM 906 C C . HIS A 1 108 ? -14.363 -7.694 12.847 1.00 93.94 108 HIS A C 1
ATOM 908 O O . HIS A 1 108 ? -13.130 -7.629 12.872 1.00 93.94 108 HIS A O 1
ATOM 914 N N . SER A 1 109 ? -15.097 -6.964 12.007 1.00 94.06 109 SER A N 1
ATOM 915 C CA . SER A 1 109 ? -14.542 -5.986 11.062 1.00 94.06 109 SER A CA 1
ATOM 916 C C . SER A 1 109 ? -13.732 -4.897 11.778 1.00 94.06 109 SER A C 1
ATOM 918 O O . SER A 1 109 ? -12.619 -4.575 11.356 1.00 94.06 109 SER A O 1
ATOM 920 N N . CYS A 1 110 ? -14.211 -4.414 12.930 1.00 95.81 110 CYS A N 1
ATOM 921 C CA . CYS A 1 110 ? -13.462 -3.479 13.775 1.00 95.81 110 CYS A CA 1
ATOM 922 C C . CYS A 1 110 ? -12.127 -4.062 14.292 1.00 95.81 110 CYS A C 1
ATOM 924 O O . CYS A 1 110 ? -11.085 -3.403 14.227 1.00 95.81 110 CYS A O 1
ATOM 926 N N . LYS A 1 111 ? -12.112 -5.329 14.735 1.00 95.38 111 LYS A N 1
ATOM 927 C CA . LYS A 1 111 ? -10.883 -6.013 15.193 1.00 95.38 111 LYS A CA 1
ATOM 928 C C . LYS A 1 111 ? -9.860 -6.199 14.075 1.00 95.38 111 LYS A C 1
ATOM 930 O O . LYS A 1 111 ? -8.663 -6.009 14.305 1.00 95.38 111 LYS A O 1
ATOM 935 N N . ILE A 1 112 ? -10.313 -6.570 12.874 1.00 95.62 112 ILE A N 1
ATOM 936 C CA . ILE A 1 112 ? -9.447 -6.661 11.688 1.00 95.62 112 ILE A CA 1
ATOM 937 C C . ILE A 1 112 ? -8.837 -5.294 11.397 1.00 95.62 112 ILE A C 1
ATOM 939 O O . ILE A 1 112 ? -7.617 -5.181 11.258 1.00 95.62 112 ILE A O 1
ATOM 943 N N . TYR A 1 113 ? -9.668 -4.252 11.378 1.00 96.62 113 TYR A N 1
ATOM 944 C CA . TYR A 1 113 ? -9.204 -2.893 11.150 1.00 96.62 113 TYR A CA 1
ATOM 945 C C . TYR A 1 113 ? -8.187 -2.432 12.186 1.00 96.62 113 TYR A C 1
ATOM 947 O O . TYR A 1 113 ? -7.206 -1.807 11.806 1.00 96.62 113 TYR A O 1
ATOM 955 N N . SER A 1 114 ? -8.357 -2.770 13.468 1.00 95.62 114 SER A N 1
ATOM 956 C CA . SER A 1 114 ? -7.371 -2.398 14.487 1.00 95.62 114 SER A CA 1
ATOM 957 C C . SER A 1 114 ? -5.969 -2.881 14.125 1.00 95.62 114 SER A C 1
ATOM 959 O O . SER A 1 114 ? -5.031 -2.089 14.120 1.00 95.62 114 SER A O 1
ATOM 961 N N . LYS A 1 115 ? -5.833 -4.163 13.770 1.00 96.44 115 LYS A N 1
ATOM 962 C CA . LYS A 1 115 ? -4.540 -4.745 13.377 1.00 96.44 115 LYS A CA 1
ATOM 963 C C . LYS A 1 115 ? -4.018 -4.132 12.081 1.00 96.44 115 LYS A C 1
ATOM 965 O O . LYS A 1 115 ? -2.822 -3.888 11.943 1.00 96.44 115 LYS A O 1
ATOM 970 N N . TYR A 1 116 ? -4.921 -3.888 11.135 1.00 96.75 116 TYR A N 1
ATOM 971 C CA . TYR A 1 116 ? -4.580 -3.261 9.868 1.00 96.75 116 TYR A CA 1
ATOM 972 C C . TYR A 1 116 ? -4.062 -1.829 10.063 1.00 96.75 116 TYR A C 1
ATOM 974 O O . TYR A 1 116 ? -3.024 -1.473 9.509 1.00 96.75 116 TYR A O 1
ATOM 982 N N . PHE A 1 117 ? -4.712 -1.030 10.911 1.00 97.56 117 PHE A N 1
ATOM 983 C CA . PHE A 1 117 ? -4.284 0.328 11.230 1.00 97.56 117 PHE A CA 1
ATOM 984 C C . PHE A 1 117 ? -2.908 0.354 11.903 1.00 97.56 117 PHE A C 1
ATOM 986 O O . PHE A 1 117 ? -2.081 1.186 11.537 1.00 97.56 117 PHE A O 1
ATOM 993 N N . ASP A 1 118 ? -2.617 -0.574 12.820 1.00 96.94 118 ASP A N 1
ATOM 994 C CA . ASP A 1 118 ? -1.288 -0.672 13.443 1.00 96.94 118 ASP A CA 1
ATOM 995 C C . ASP A 1 118 ? -0.186 -0.905 12.394 1.00 96.94 118 ASP A C 1
ATOM 997 O O . ASP A 1 118 ? 0.878 -0.277 12.442 1.00 96.94 118 ASP A O 1
ATOM 1001 N N . TYR A 1 119 ? -0.455 -1.761 11.401 1.00 97.00 119 TYR A N 1
ATOM 1002 C CA . TYR A 1 119 ? 0.452 -1.984 10.274 1.00 97.00 119 TYR A CA 1
ATOM 1003 C C . TYR A 1 119 ? 0.618 -0.729 9.404 1.00 97.00 119 TYR A C 1
ATOM 1005 O O . TYR A 1 119 ? 1.748 -0.357 9.072 1.00 97.00 119 TYR A O 1
ATOM 1013 N N . ILE A 1 120 ? -0.482 -0.050 9.066 1.00 98.00 120 ILE A N 1
ATOM 1014 C CA . ILE A 1 120 ? -0.471 1.194 8.282 1.00 98.00 120 ILE A CA 1
ATOM 1015 C C . ILE A 1 120 ? 0.320 2.288 8.994 1.00 98.00 120 ILE A C 1
ATOM 1017 O O . ILE A 1 120 ? 1.187 2.911 8.383 1.00 98.00 120 ILE A O 1
ATOM 1021 N N . LYS A 1 121 ? 0.081 2.483 10.291 1.00 96.75 121 LYS A N 1
ATOM 1022 C CA . LYS A 1 121 ? 0.771 3.486 11.100 1.00 96.75 121 LYS A CA 1
ATOM 1023 C C . LYS A 1 121 ? 2.277 3.242 11.127 1.00 96.75 121 LYS A C 1
ATOM 1025 O O . LYS A 1 121 ? 3.047 4.146 10.814 1.00 96.75 121 LYS A O 1
ATOM 1030 N N . LYS A 1 122 ? 2.704 2.008 11.416 1.00 96.06 122 LYS A N 1
ATOM 1031 C CA . LYS A 1 122 ? 4.128 1.637 11.407 1.00 96.06 122 LYS A CA 1
ATOM 1032 C C . LYS A 1 122 ? 4.769 1.863 10.032 1.00 96.06 122 LYS A C 1
ATOM 1034 O O . LYS A 1 122 ? 5.879 2.382 9.943 1.00 96.06 122 LYS A O 1
ATOM 1039 N N . SER A 1 123 ? 4.065 1.485 8.965 1.00 96.31 123 SER A N 1
ATOM 1040 C CA . SER A 1 123 ? 4.528 1.674 7.584 1.00 96.31 123 SER A CA 1
ATOM 1041 C C . SER A 1 123 ? 4.672 3.159 7.237 1.00 96.31 123 SER A C 1
ATOM 1043 O O . SER A 1 123 ? 5.640 3.557 6.593 1.00 96.31 123 SER A O 1
ATOM 1045 N N . HIS A 1 124 ? 3.739 3.997 7.698 1.00 95.75 124 HIS A N 1
ATOM 1046 C CA . HIS A 1 124 ? 3.772 5.445 7.495 1.00 95.75 124 HIS A CA 1
ATOM 1047 C C . HIS A 1 124 ? 4.922 6.113 8.247 1.00 95.75 124 HIS A C 1
ATOM 1049 O O . HIS A 1 124 ? 5.623 6.941 7.668 1.00 95.75 124 HIS A O 1
ATOM 1055 N N . GLU A 1 125 ? 5.152 5.736 9.505 1.00 93.88 125 GLU A N 1
ATOM 1056 C CA . GLU A 1 125 ? 6.265 6.244 10.316 1.00 93.88 125 GLU A CA 1
ATOM 1057 C C . GLU A 1 125 ? 7.614 5.946 9.650 1.00 93.88 125 GLU A C 1
ATOM 1059 O O . GLU A 1 125 ? 8.408 6.865 9.433 1.00 93.88 125 GLU A O 1
ATOM 1064 N N . LYS A 1 126 ? 7.821 4.693 9.223 1.00 91.88 126 LYS A N 1
ATOM 1065 C CA . LYS A 1 126 ? 9.009 4.277 8.463 1.00 91.88 126 LYS A CA 1
ATOM 1066 C C . LYS A 1 126 ? 9.146 5.060 7.155 1.00 91.88 126 LYS A C 1
ATOM 1068 O O . LYS A 1 126 ? 10.216 5.586 6.855 1.00 91.88 126 LYS A O 1
ATOM 1073 N N . TYR A 1 127 ? 8.056 5.195 6.393 1.00 91.00 127 TYR A N 1
ATOM 1074 C CA . TYR A 1 127 ? 8.072 5.971 5.154 1.00 91.00 127 TYR A CA 1
ATOM 1075 C C . TYR A 1 127 ? 8.459 7.434 5.411 1.00 91.00 127 TYR A C 1
ATOM 1077 O O . TYR A 1 127 ? 9.253 8.004 4.667 1.00 91.00 127 TYR A O 1
ATOM 1085 N N . LYS A 1 128 ? 7.945 8.059 6.474 1.00 91.06 128 LYS A N 1
ATOM 1086 C CA . LYS A 1 128 ? 8.281 9.448 6.806 1.00 91.06 128 LYS A CA 1
ATOM 1087 C C . LYS A 1 128 ? 9.758 9.637 7.120 1.00 91.06 128 LYS A C 1
ATOM 1089 O O . LYS A 1 128 ? 10.349 10.595 6.625 1.00 91.06 128 LYS A O 1
ATOM 1094 N N . GLU A 1 129 ? 10.337 8.746 7.915 1.00 88.69 129 GLU A N 1
ATOM 1095 C CA . GLU A 1 129 ? 11.758 8.791 8.264 1.00 88.69 129 GLU A CA 1
ATOM 1096 C C . GLU A 1 129 ? 12.641 8.679 7.012 1.00 88.69 129 GLU A C 1
ATOM 1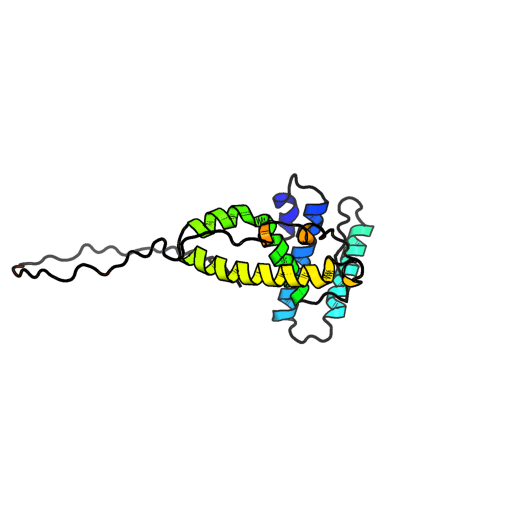098 O O . GLU A 1 129 ? 13.535 9.502 6.791 1.00 88.69 129 GLU A O 1
ATOM 1103 N N . GLU A 1 130 ? 12.331 7.709 6.151 1.00 85.50 130 GLU A N 1
ATOM 1104 C CA . GLU A 1 130 ? 13.139 7.396 4.975 1.00 85.50 130 GLU A CA 1
ATOM 1105 C C . GLU A 1 130 ? 12.902 8.323 3.776 1.00 85.50 130 GLU A C 1
ATOM 1107 O O . GLU A 1 130 ? 13.818 8.476 2.967 1.00 85.50 130 GLU A O 1
ATOM 1112 N N . PHE A 1 131 ? 11.707 8.910 3.618 1.00 86.00 131 PHE A N 1
ATOM 1113 C CA . PHE A 1 131 ? 11.301 9.575 2.367 1.00 86.00 131 PHE A CA 1
ATOM 1114 C C . PHE A 1 131 ? 10.826 11.021 2.498 1.00 86.00 131 PHE A C 1
ATOM 1116 O O . PHE A 1 131 ? 10.832 11.759 1.512 1.00 86.00 131 PHE A O 1
ATOM 1123 N N . CYS A 1 132 ? 10.407 11.448 3.686 1.00 86.94 132 CYS A N 1
ATOM 1124 C CA . CYS A 1 132 ? 9.862 12.794 3.887 1.00 86.94 132 CYS A CA 1
ATOM 1125 C C . CYS A 1 132 ? 10.896 13.783 4.441 1.00 86.94 132 CYS A C 1
ATOM 1127 O O . CYS A 1 132 ? 10.583 14.957 4.637 1.00 86.94 132 CYS A O 1
ATOM 1129 N N . SER A 1 133 ? 12.129 13.324 4.675 1.00 77.56 133 SER A N 1
ATOM 1130 C CA . SER A 1 133 ? 13.275 14.155 5.034 1.00 77.56 133 SER A CA 1
ATOM 1131 C C . SER A 1 133 ? 14.043 14.609 3.782 1.00 77.56 133 SER A C 1
ATOM 1133 O O . SER A 1 133 ? 14.107 13.910 2.772 1.00 77.56 133 SER A O 1
ATOM 1135 N N . THR A 1 134 ? 14.639 15.802 3.830 1.00 63.41 134 THR A N 1
ATOM 1136 C CA . THR A 1 134 ? 15.184 16.532 2.667 1.00 63.41 134 THR A CA 1
ATOM 1137 C C . THR A 1 134 ? 16.404 15.886 1.980 1.00 63.41 134 THR A C 1
ATOM 1139 O O . THR A 1 134 ? 16.925 16.465 1.032 1.00 63.41 134 THR A O 1
ATOM 1142 N N . TYR A 1 135 ? 16.885 14.719 2.433 1.00 58.84 135 TYR A N 1
ATOM 1143 C CA . TYR A 1 135 ? 18.219 14.194 2.083 1.00 58.84 135 TYR A CA 1
ATOM 1144 C C . TYR A 1 135 ? 18.279 12.701 1.710 1.00 58.84 135 TYR A C 1
ATOM 1146 O O . TYR A 1 135 ? 19.360 12.113 1.735 1.00 58.84 135 TYR A O 1
ATOM 1154 N N . SER A 1 136 ? 17.163 12.057 1.361 1.00 63.09 136 SER A N 1
ATOM 1155 C CA . SER A 1 136 ? 17.177 10.627 1.027 1.00 63.09 136 SER A CA 1
ATOM 1156 C C . SER A 1 136 ? 17.265 10.358 -0.479 1.00 63.09 136 SER A C 1
ATOM 1158 O O . SER A 1 136 ? 16.388 10.716 -1.263 1.00 63.09 136 SER A O 1
ATOM 1160 N N . ASN A 1 137 ? 18.309 9.628 -0.883 1.00 62.03 137 ASN A N 1
ATOM 1161 C CA . ASN A 1 137 ? 18.514 9.141 -2.257 1.00 62.03 137 ASN A CA 1
ATOM 1162 C C . ASN A 1 137 ? 17.416 8.160 -2.710 1.00 62.03 137 ASN A C 1
ATOM 1164 O O . ASN A 1 137 ? 17.297 7.847 -3.897 1.00 62.03 137 ASN A O 1
ATOM 1168 N N . LYS A 1 138 ? 16.622 7.643 -1.763 1.00 63.56 138 LYS A N 1
ATOM 1169 C CA . LYS A 1 138 ? 15.481 6.776 -2.050 1.00 63.56 138 LYS A CA 1
ATOM 1170 C C . LYS A 1 138 ? 14.272 7.581 -2.567 1.00 63.56 138 LYS A C 1
ATOM 1172 O O . LYS A 1 138 ? 13.366 6.992 -3.144 1.00 63.56 138 LYS A O 1
ATOM 1177 N N . CYS A 1 139 ? 14.262 8.912 -2.432 1.00 65.88 139 CYS A N 1
ATOM 1178 C CA . CYS A 1 139 ? 13.133 9.775 -2.814 1.00 65.88 139 CYS A CA 1
ATOM 1179 C C . CYS A 1 139 ? 13.023 10.088 -4.307 1.00 65.88 139 CYS A C 1
ATOM 1181 O O . CYS A 1 139 ? 12.062 10.739 -4.718 1.00 65.88 139 CYS A O 1
ATOM 1183 N N . HIS A 1 140 ? 13.992 9.670 -5.122 1.00 68.00 140 HIS A N 1
ATOM 1184 C CA . HIS A 1 140 ? 13.896 9.810 -6.570 1.00 68.00 140 HIS A CA 1
ATOM 1185 C C . HIS A 1 140 ? 12.941 8.741 -7.102 1.00 68.00 140 HIS A C 1
ATOM 1187 O O . HIS A 1 140 ? 13.363 7.631 -7.425 1.00 68.00 140 HIS A O 1
ATOM 1193 N N . ASN A 1 141 ? 11.657 9.092 -7.129 1.00 70.94 141 ASN A N 1
ATOM 1194 C CA . ASN A 1 141 ? 10.590 8.276 -7.686 1.00 70.94 141 ASN A CA 1
ATOM 1195 C C . ASN A 1 141 ? 10.098 8.905 -9.003 1.00 70.94 141 ASN A C 1
ATOM 1197 O O . ASN A 1 141 ? 10.036 10.130 -9.133 1.00 70.94 141 ASN A O 1
ATOM 1201 N N . HIS A 1 142 ? 9.709 8.072 -9.963 1.00 79.31 142 HIS A N 1
ATOM 1202 C CA . HIS A 1 142 ? 9.045 8.493 -11.200 1.00 79.31 142 HIS A CA 1
ATOM 1203 C C . HIS A 1 142 ? 7.566 8.848 -10.986 1.00 79.31 142 HIS A C 1
ATOM 1205 O O . HIS A 1 142 ? 6.981 9.561 -11.800 1.00 79.31 142 HIS A O 1
ATOM 1211 N N . ILE A 1 143 ? 6.973 8.387 -9.880 1.00 86.12 143 ILE A N 1
ATOM 1212 C CA . ILE A 1 143 ? 5.629 8.767 -9.434 1.00 86.12 143 ILE A CA 1
ATOM 1213 C C . ILE A 1 143 ? 5.693 9.683 -8.208 1.00 86.12 143 ILE A C 1
ATOM 1215 O O . ILE A 1 143 ? 6.532 9.528 -7.319 1.00 86.12 143 ILE A O 1
ATOM 1219 N N . ASN A 1 144 ? 4.771 10.644 -8.135 1.00 85.25 144 ASN A N 1
ATOM 1220 C CA . ASN A 1 144 ? 4.691 11.552 -6.997 1.00 85.25 144 ASN A CA 1
ATOM 1221 C C . ASN A 1 144 ? 4.002 10.870 -5.804 1.00 85.25 144 ASN A C 1
ATOM 1223 O O . ASN A 1 144 ? 2.780 10.748 -5.779 1.00 85.25 144 ASN A O 1
ATOM 1227 N N . LEU A 1 145 ? 4.787 10.483 -4.796 1.00 89.44 145 LEU A N 1
ATOM 1228 C CA . LEU A 1 145 ? 4.311 9.911 -3.526 1.00 89.44 145 LEU A CA 1
ATOM 1229 C C . LEU A 1 145 ? 4.488 10.864 -2.330 1.00 89.44 145 LEU A C 1
ATOM 1231 O O . LEU A 1 145 ? 4.454 10.442 -1.174 1.00 89.44 145 LEU A O 1
ATOM 1235 N N . SER A 1 146 ? 4.690 12.163 -2.582 1.00 87.31 146 SER A N 1
ATOM 1236 C CA . SER A 1 146 ? 4.875 13.166 -1.515 1.00 87.31 146 SER A CA 1
ATOM 1237 C C . SER A 1 146 ? 3.641 13.324 -0.623 1.00 87.31 146 SER A C 1
ATOM 1239 O O . SER A 1 146 ? 3.759 13.700 0.543 1.00 87.31 146 SER A O 1
ATOM 1241 N N . TYR A 1 147 ? 2.457 12.981 -1.140 1.00 90.69 147 TYR A N 1
ATOM 1242 C CA . TYR A 1 147 ? 1.202 13.072 -0.402 1.00 90.69 147 TYR A CA 1
ATOM 1243 C C . TYR A 1 147 ? 1.161 12.150 0.825 1.00 90.69 147 TYR A C 1
ATOM 1245 O O . TYR A 1 147 ? 0.438 12.458 1.765 1.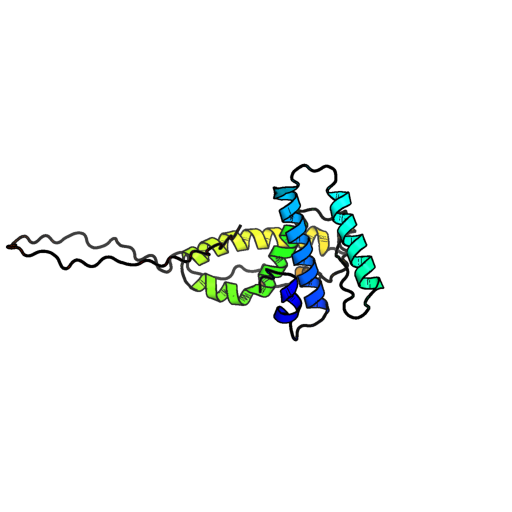00 90.69 147 TYR A O 1
ATOM 1253 N N . PHE A 1 148 ? 1.975 11.089 0.890 1.00 93.06 148 PHE A N 1
ATOM 1254 C CA . PHE A 1 148 ? 2.106 10.278 2.106 1.00 93.06 148 PHE A CA 1
ATOM 1255 C C . PHE A 1 148 ? 2.676 11.069 3.289 1.00 93.06 148 PHE A C 1
ATOM 1257 O O . PHE A 1 148 ? 2.295 10.820 4.429 1.00 93.06 148 PHE A O 1
ATOM 1264 N N . CYS A 1 149 ? 3.550 12.049 3.051 1.00 91.06 149 CYS A N 1
ATOM 1265 C CA . CYS A 1 149 ? 4.250 12.765 4.121 1.00 91.06 149 CYS A CA 1
ATOM 1266 C C . CYS A 1 149 ? 3.318 13.571 5.030 1.00 91.06 149 CYS A C 1
ATOM 1268 O O . CYS A 1 149 ? 3.568 13.676 6.233 1.00 91.06 149 CYS A O 1
ATOM 1270 N N . ASN A 1 150 ? 2.243 14.105 4.448 1.00 88.94 150 ASN A N 1
ATOM 1271 C CA . ASN A 1 150 ? 1.352 15.070 5.090 1.00 88.94 150 ASN A CA 1
ATOM 1272 C C . ASN A 1 150 ? -0.109 14.591 5.140 1.00 88.94 150 ASN A C 1
ATOM 1274 O O . ASN A 1 150 ? -0.997 15.406 5.370 1.00 88.94 150 ASN A O 1
ATOM 1278 N N . ASN A 1 151 ? -0.374 13.301 4.898 1.00 93.06 151 ASN A N 1
ATOM 1279 C CA . ASN A 1 151 ? -1.735 12.770 4.942 1.00 93.06 151 ASN A CA 1
ATOM 1280 C C . ASN A 1 151 ? -2.191 12.554 6.394 1.00 93.06 151 ASN A C 1
ATOM 1282 O O . ASN A 1 151 ? -1.555 11.824 7.157 1.00 93.06 151 ASN A O 1
ATOM 1286 N N . ASP A 1 152 ? -3.298 13.188 6.762 1.00 92.75 152 ASP A N 1
ATOM 1287 C CA . ASP A 1 152 ? -3.891 13.162 8.097 1.00 92.75 152 ASP A CA 1
ATOM 1288 C C . ASP A 1 152 ? -4.584 11.834 8.429 1.00 92.75 152 ASP A C 1
ATOM 1290 O O . ASP A 1 152 ? -4.645 11.459 9.602 1.00 92.75 152 ASP A O 1
ATOM 1294 N N . LYS A 1 153 ? -5.007 11.064 7.417 1.00 94.88 153 LYS A N 1
ATOM 1295 C CA . LYS A 1 153 ? -5.652 9.748 7.589 1.00 94.88 153 LYS A CA 1
ATOM 1296 C C . LYS A 1 153 ? -4.788 8.747 8.365 1.00 94.88 153 LYS A C 1
ATOM 1298 O O . LYS A 1 153 ? -5.319 7.807 8.953 1.00 94.88 153 LYS A O 1
ATOM 1303 N N . PHE A 1 154 ? -3.468 8.933 8.377 1.00 94.62 154 PHE A N 1
ATOM 1304 C CA . PHE A 1 154 ? -2.533 8.079 9.115 1.00 94.62 154 PHE A CA 1
ATOM 1305 C C . PHE A 1 154 ? -2.360 8.470 10.591 1.00 94.62 154 PHE A C 1
ATOM 1307 O O . PHE A 1 154 ? -1.788 7.702 11.361 1.00 94.62 154 PHE A O 1
ATOM 1314 N N . ILE A 1 155 ? -2.821 9.658 11.002 1.00 89.19 155 ILE A N 1
ATOM 1315 C CA . ILE A 1 155 ? -2.550 10.207 12.340 1.00 89.19 155 ILE A CA 1
ATOM 1316 C C . ILE A 1 155 ? -3.385 9.491 13.402 1.00 89.19 155 ILE A C 1
ATOM 1318 O O . ILE A 1 155 ? -2.864 9.080 14.441 1.00 89.19 155 ILE A O 1
ATOM 1322 N N . SER A 1 156 ? -4.685 9.357 13.149 1.00 91.62 156 SER A N 1
ATOM 1323 C CA . SER A 1 156 ? -5.653 8.836 14.110 1.00 91.62 156 SER A CA 1
ATOM 1324 C C . SER A 1 156 ? -6.334 7.580 13.592 1.00 91.62 156 SER A C 1
ATOM 1326 O O . SER A 1 156 ? -6.824 7.548 12.464 1.00 91.62 156 SER A O 1
ATOM 1328 N N . LYS A 1 157 ? -6.424 6.575 14.464 1.00 95.69 157 LYS A N 1
ATOM 1329 C CA . LYS A 1 157 ? -7.256 5.393 14.251 1.00 95.69 157 LYS A CA 1
ATOM 1330 C C . LYS A 1 157 ? -8.732 5.805 14.206 1.00 95.69 157 LYS A C 1
ATOM 1332 O O . LYS A 1 157 ? -9.163 6.595 15.043 1.00 95.69 157 LYS A O 1
ATOM 1337 N N . LEU A 1 158 ? -9.499 5.254 13.270 1.00 95.75 158 LEU A N 1
ATOM 1338 C CA . LEU A 1 158 ? -10.954 5.382 13.237 1.00 95.75 158 LEU A CA 1
ATOM 1339 C C . LEU A 1 158 ? -11.579 4.649 14.432 1.00 95.75 158 LEU A C 1
ATOM 1341 O O . LEU A 1 158 ? -11.171 3.540 14.785 1.00 95.75 158 LEU A O 1
ATOM 1345 N N . GLU A 1 159 ? -12.587 5.261 15.043 1.00 94.81 159 GLU A N 1
ATOM 1346 C CA . GLU A 1 159 ? -13.338 4.645 16.134 1.00 94.81 159 GLU A CA 1
ATOM 1347 C C . GLU A 1 159 ? -14.351 3.625 15.594 1.00 94.81 159 GLU A C 1
ATOM 1349 O O . GLU A 1 159 ? -15.045 3.881 14.610 1.00 94.81 159 GLU A O 1
ATOM 1354 N N . CYS A 1 160 ? -14.433 2.466 16.249 1.00 95.19 160 CYS A N 1
ATOM 1355 C CA . CYS A 1 160 ? -15.421 1.419 15.994 1.00 95.19 160 CYS A CA 1
ATOM 1356 C C . CYS A 1 160 ? -15.604 0.551 17.254 1.00 95.19 160 CYS A C 1
ATOM 1358 O O . CYS A 1 160 ? -14.751 0.553 18.145 1.00 95.19 160 CYS A O 1
ATOM 1360 N N . ASP A 1 161 ? -16.717 -0.183 17.343 1.00 94.06 161 ASP A N 1
ATOM 1361 C CA . ASP A 1 161 ? -17.034 -1.045 18.490 1.00 94.06 161 ASP A CA 1
ATOM 1362 C C . ASP A 1 161 ? -16.723 -2.517 18.188 1.00 94.06 161 ASP A C 1
ATOM 1364 O O . ASP A 1 161 ? -17.448 -3.189 17.456 1.00 94.06 161 ASP A O 1
ATOM 1368 N N . GLU A 1 162 ? -15.664 -3.036 18.810 1.00 93.00 162 GLU A N 1
ATOM 1369 C CA . GLU A 1 162 ? -15.231 -4.435 18.697 1.00 93.00 162 GLU A CA 1
ATOM 1370 C C . GLU A 1 162 ? -16.233 -5.458 19.266 1.00 93.00 162 GLU A C 1
ATOM 1372 O O . GLU A 1 162 ? -16.112 -6.657 18.987 1.00 93.00 162 GLU A O 1
ATOM 1377 N N . ASN A 1 163 ? -17.217 -5.013 20.054 1.00 91.50 163 ASN A N 1
ATOM 1378 C CA . ASN A 1 163 ? -18.256 -5.852 20.658 1.00 91.50 163 ASN A CA 1
ATOM 1379 C C . ASN A 1 163 ? -19.595 -5.781 19.909 1.00 91.50 163 ASN A C 1
ATOM 1381 O O . ASN A 1 163 ? -20.551 -6.470 20.279 1.00 91.50 163 ASN A O 1
ATOM 1385 N N . LYS A 1 164 ? -19.678 -4.990 18.834 1.00 87.38 164 LYS A N 1
ATOM 1386 C CA . LYS A 1 164 ? -20.903 -4.824 18.054 1.00 87.38 164 LYS A CA 1
ATOM 1387 C C . LYS A 1 164 ? -21.355 -6.159 17.456 1.00 87.38 164 LYS A C 1
ATOM 1389 O O . LYS A 1 164 ? -20.627 -6.788 16.691 1.00 87.38 164 LYS A O 1
ATOM 1394 N N . GLY A 1 165 ? -22.574 -6.580 1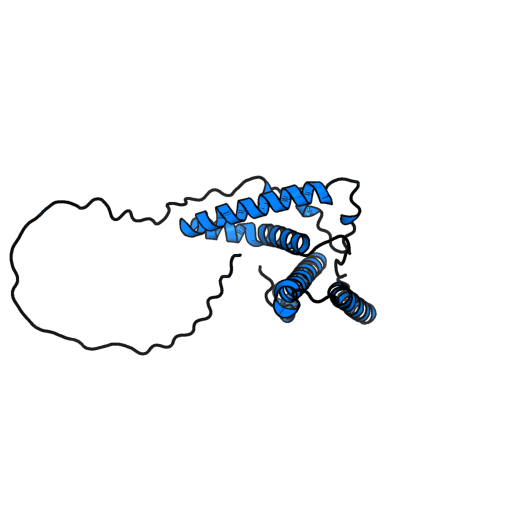7.796 1.00 74.88 165 GLY A N 1
ATOM 1395 C CA . GLY A 1 165 ? -23.170 -7.830 17.309 1.00 74.88 165 GLY A CA 1
ATOM 1396 C C . GLY A 1 165 ? -22.850 -9.080 18.139 1.00 74.88 165 GLY A C 1
ATOM 1397 O O . GLY A 1 165 ? -23.346 -10.155 17.806 1.00 74.88 165 GLY A O 1
ATOM 1398 N N . VAL A 1 166 ? -22.101 -8.971 19.244 1.00 61.41 166 VAL A N 1
ATOM 1399 C CA . VAL A 1 166 ? -22.025 -10.052 20.239 1.00 61.41 166 VAL A CA 1
ATOM 1400 C C . VAL A 1 166 ? -23.333 -10.046 21.030 1.00 61.41 166 VAL A C 1
ATOM 1402 O O . VAL A 1 166 ? -23.457 -9.380 22.055 1.00 61.41 166 VAL A O 1
ATOM 1405 N N . LEU A 1 167 ? -24.342 -10.776 20.545 1.00 56.09 167 LEU A N 1
ATOM 1406 C CA . LEU A 1 167 ? -25.451 -11.191 21.399 1.00 56.09 167 LEU A CA 1
ATOM 1407 C C . LEU A 1 167 ? -24.843 -12.081 22.481 1.00 56.09 167 LEU A C 1
ATOM 1409 O O . LEU A 1 167 ? -24.518 -13.242 22.236 1.00 56.09 167 LEU A O 1
ATOM 1413 N N . THR A 1 168 ? -24.637 -11.526 23.669 1.00 46.75 168 THR A N 1
ATOM 1414 C CA . THR A 1 168 ? -24.308 -12.295 24.862 1.00 46.75 168 THR A CA 1
ATOM 1415 C C . THR A 1 168 ? -25.471 -13.240 25.146 1.00 46.75 168 THR A C 1
ATOM 1417 O O . THR A 1 168 ? -26.429 -12.913 25.842 1.00 46.75 168 THR A O 1
ATOM 1420 N N . ALA A 1 169 ? -25.398 -14.449 24.596 1.00 51.12 169 ALA A N 1
ATOM 1421 C CA . ALA A 1 169 ? -26.168 -15.585 25.069 1.00 51.12 169 ALA A CA 1
ATOM 1422 C C . ALA A 1 169 ? -25.631 -15.976 26.454 1.00 51.12 169 ALA A C 1
ATOM 1424 O O . ALA A 1 169 ? -24.872 -16.925 26.580 1.00 51.12 169 ALA A O 1
ATOM 1425 N N . SER A 1 170 ? -25.942 -15.189 27.485 1.00 51.84 170 SER A N 1
ATOM 1426 C CA . SER A 1 170 ? -25.704 -15.561 28.883 1.00 51.84 170 SER A CA 1
ATOM 1427 C C . SER A 1 170 ? -26.440 -14.620 29.840 1.00 51.84 170 SER A C 1
ATOM 1429 O O . SER A 1 170 ? -25.827 -13.812 30.534 1.00 51.84 170 SER A O 1
ATOM 1431 N N . SER A 1 171 ? -27.767 -14.737 29.885 1.00 46.44 171 SER A N 1
ATOM 1432 C CA . SER A 1 171 ? -28.549 -14.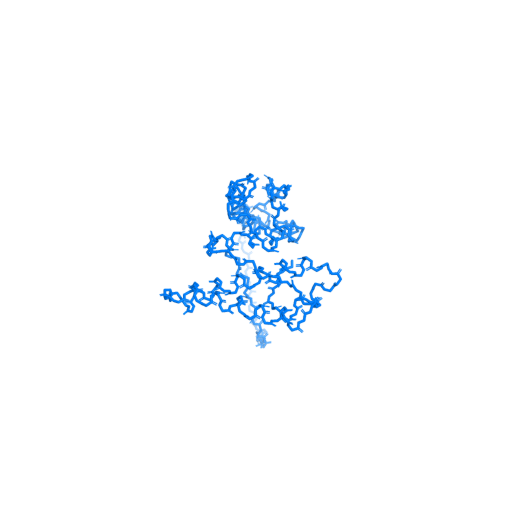517 31.114 1.00 46.44 171 SER A CA 1
ATOM 1433 C C . SER A 1 171 ? -29.972 -15.065 30.972 1.00 46.44 171 SER A C 1
ATOM 1435 O O . SER A 1 171 ? -30.955 -14.337 31.070 1.00 46.44 171 SER A O 1
ATOM 1437 N N . ARG A 1 172 ? -30.102 -16.374 30.736 1.00 44.69 172 ARG A N 1
ATOM 1438 C CA . ARG A 1 172 ? -31.330 -17.113 31.073 1.00 44.69 172 ARG A CA 1
ATOM 1439 C C . ARG A 1 172 ? -30.970 -18.498 31.591 1.00 44.69 172 ARG A C 1
ATOM 1441 O O . ARG A 1 172 ? -31.214 -19.497 30.928 1.00 44.69 172 ARG A O 1
ATOM 1448 N N . GLU A 1 173 ? -30.383 -18.526 32.779 1.00 42.75 173 GLU A N 1
ATOM 1449 C CA . GLU A 1 173 ? -30.568 -19.662 33.675 1.00 42.75 173 GLU A CA 1
ATOM 1450 C C . GLU A 1 173 ? -31.717 -19.333 34.641 1.00 42.75 173 GLU A C 1
ATOM 1452 O O . GLU A 1 173 ? -31.876 -18.190 35.069 1.00 42.75 173 GLU A O 1
ATOM 1457 N N . GLU A 1 174 ? -32.515 -20.368 34.908 1.00 37.66 174 GLU A N 1
ATOM 1458 C CA . GLU A 1 174 ? -33.620 -20.495 35.867 1.00 37.66 174 GLU A CA 1
ATOM 1459 C C . GLU A 1 174 ? -34.998 -19.897 35.517 1.00 37.66 174 GLU A C 1
ATOM 1461 O O . GLU A 1 174 ? -35.407 -18.817 35.951 1.00 37.66 174 GLU A O 1
ATOM 1466 N N . ARG A 1 175 ? -35.833 -20.746 34.902 1.00 32.69 175 ARG A N 1
ATOM 1467 C CA . ARG A 1 175 ? -36.881 -21.403 35.703 1.00 32.69 175 ARG A CA 1
ATOM 1468 C C . ARG A 1 175 ? -37.367 -22.701 35.061 1.00 32.69 175 ARG A C 1
ATOM 1470 O O . ARG A 1 175 ? -37.960 -22.681 33.987 1.00 32.69 175 ARG A O 1
ATOM 1477 N N . ASP A 1 176 ? -37.141 -23.796 35.780 1.00 34.78 176 ASP A N 1
ATOM 1478 C CA . ASP A 1 176 ? -37.851 -25.061 35.627 1.00 34.78 176 ASP A CA 1
ATOM 1479 C C . ASP A 1 176 ? -39.367 -24.848 35.661 1.00 34.78 176 ASP A C 1
ATOM 1481 O O . ASP A 1 176 ? -39.887 -24.194 36.571 1.00 34.78 176 ASP A O 1
ATOM 1485 N N . GLN A 1 177 ? -40.075 -25.482 34.725 1.00 33.72 177 GLN A N 1
ATOM 1486 C CA . GLN A 1 177 ? -41.354 -26.127 35.005 1.00 33.72 177 GLN A CA 1
ATOM 1487 C C . GLN A 1 177 ? -41.616 -27.249 33.989 1.00 33.72 177 GLN A C 1
ATOM 1489 O O . GLN A 1 177 ? -41.532 -27.071 32.778 1.00 33.72 177 GLN A O 1
ATOM 1494 N N . VAL A 1 178 ? -41.857 -28.420 34.569 1.00 28.38 178 VAL A N 1
ATOM 1495 C CA . VAL A 1 178 ? -42.078 -29.752 34.000 1.00 28.38 178 VAL A CA 1
ATOM 1496 C C . VAL A 1 178 ? -43.517 -29.875 33.461 1.00 28.38 178 VAL A C 1
ATOM 1498 O O . VAL A 1 178 ? -44.406 -29.209 33.991 1.00 28.38 178 VAL A O 1
ATOM 1501 N N . LEU A 1 179 ? -43.713 -30.839 32.540 1.00 28.50 179 LEU A N 1
ATOM 1502 C CA . LEU A 1 179 ? -44.963 -31.488 32.064 1.00 28.50 179 LEU A CA 1
ATOM 1503 C C . LEU A 1 179 ? -45.575 -30.815 30.818 1.00 28.50 179 LEU A C 1
ATOM 1505 O O . LEU A 1 179 ? -45.772 -29.610 30.814 1.00 28.50 179 LEU A O 1
ATOM 1509 N N . GLU A 1 180 ? -45.916 -31.480 29.711 1.00 27.47 180 GLU A N 1
ATOM 1510 C CA . GLU A 1 180 ? -46.105 -32.895 29.347 1.00 27.47 180 GLU A CA 1
ATOM 1511 C C . GLU A 1 180 ? -46.121 -32.966 27.795 1.00 27.47 180 GLU A C 1
ATOM 1513 O O . GLU A 1 180 ? -46.675 -32.072 27.156 1.00 27.47 180 GLU A O 1
ATOM 1518 N N . GLU A 1 181 ? -45.550 -34.010 27.181 1.00 25.95 181 GLU A N 1
ATOM 1519 C CA . GLU A 1 181 ? -45.904 -34.440 25.810 1.00 25.95 181 GLU A CA 1
ATOM 1520 C C . GLU A 1 181 ? -47.061 -35.456 25.900 1.00 25.95 181 GLU A C 1
ATOM 1522 O O . GLU A 1 181 ? -47.171 -36.155 26.914 1.00 25.95 181 GLU A O 1
ATOM 1527 N N . PRO A 1 182 ? -47.917 -35.580 24.865 1.00 35.78 182 PRO A N 1
ATOM 1528 C CA . PRO A 1 182 ? -47.636 -36.642 23.897 1.00 35.78 182 PRO A CA 1
ATOM 1529 C C . PRO A 1 182 ? -48.003 -36.345 22.425 1.00 35.78 182 PRO A C 1
ATOM 1531 O O . PRO A 1 182 ? -49.028 -35.748 22.102 1.00 35.78 182 PRO A O 1
ATOM 1534 N N . ASP A 1 183 ? -47.163 -36.938 21.579 1.00 26.84 183 ASP A N 1
ATOM 1535 C CA . ASP A 1 183 ? -47.470 -37.785 20.418 1.00 26.84 183 ASP A CA 1
ATOM 1536 C C . ASP A 1 183 ? -47.349 -37.296 18.960 1.00 26.84 183 ASP A C 1
ATOM 1538 O O . ASP A 1 183 ? -47.947 -36.328 18.497 1.00 26.84 183 ASP A O 1
ATOM 1542 N N . GLU A 1 184 ? -46.544 -38.111 18.270 1.00 27.23 184 GLU A N 1
ATOM 1543 C CA . GLU A 1 184 ? -46.398 -38.469 16.858 1.00 27.23 184 GLU A CA 1
ATOM 1544 C C . GLU A 1 184 ? -47.144 -37.696 15.754 1.00 27.23 184 GLU A C 1
ATOM 1546 O O . GLU A 1 184 ? -48.360 -37.758 15.601 1.00 27.23 184 GLU A O 1
ATOM 1551 N N . SER A 1 185 ? -46.363 -37.184 14.792 1.00 28.09 185 SER A N 1
ATOM 1552 C CA . SER A 1 185 ? -46.399 -37.679 13.402 1.00 28.09 185 SER A CA 1
ATOM 1553 C C . SER A 1 185 ? -45.348 -36.962 12.549 1.00 28.09 185 SER A C 1
ATOM 1555 O O . SER A 1 185 ? -45.351 -35.742 12.391 1.00 28.09 185 SER A O 1
ATOM 1557 N N . GLY A 1 186 ? -44.436 -37.746 11.977 1.00 28.25 186 GLY A N 1
ATOM 1558 C CA . GLY A 1 186 ? -43.276 -37.272 11.238 1.00 28.25 186 GLY A CA 1
ATOM 1559 C C . GLY A 1 186 ? -43.510 -36.851 9.780 1.00 28.25 186 GLY A C 1
ATOM 1560 O O . GLY A 1 186 ? -44.345 -37.388 9.063 1.00 28.25 186 GLY A O 1
ATOM 1561 N N . ARG A 1 187 ? -42.584 -35.979 9.355 1.00 28.59 187 ARG A N 1
ATOM 1562 C CA . ARG A 1 187 ? -41.902 -35.907 8.045 1.00 28.59 187 ARG A CA 1
ATOM 1563 C C . ARG A 1 187 ? -42.680 -35.392 6.825 1.00 28.59 187 ARG A C 1
ATOM 1565 O O . ARG A 1 187 ? -43.164 -36.153 5.996 1.00 28.59 187 ARG A O 1
ATOM 1572 N N . TYR A 1 188 ? -42.535 -34.084 6.598 1.00 26.36 188 TYR A N 1
ATOM 1573 C CA . TYR A 1 188 ? -42.301 -33.547 5.255 1.00 26.36 188 TYR A CA 1
ATOM 1574 C C . TYR A 1 188 ? -40.826 -33.759 4.880 1.00 26.36 188 TYR A C 1
ATOM 1576 O O . TYR A 1 188 ? -39.930 -33.235 5.540 1.00 26.36 188 TYR A O 1
ATOM 1584 N N . ASN A 1 189 ? -40.570 -34.526 3.820 1.00 28.03 189 ASN A N 1
ATOM 1585 C CA . ASN A 1 189 ? -39.264 -34.582 3.166 1.00 28.03 189 ASN A CA 1
ATOM 1586 C C . ASN A 1 189 ? -39.177 -33.449 2.139 1.00 28.03 189 ASN A C 1
ATOM 1588 O O . ASN A 1 189 ? -39.964 -33.424 1.195 1.00 28.03 189 ASN A O 1
ATOM 1592 N N . SER A 1 190 ? -38.197 -32.558 2.275 1.00 28.16 190 SER A N 1
ATOM 1593 C CA . SER A 1 190 ? -37.616 -31.801 1.158 1.00 28.16 190 SER A CA 1
ATOM 1594 C C . SER A 1 190 ? -36.217 -31.323 1.553 1.00 28.16 190 SER A C 1
ATOM 1596 O O . SER A 1 190 ? -36.048 -30.506 2.452 1.00 28.16 190 SER A O 1
ATOM 1598 N N . THR A 1 191 ? -35.200 -31.860 0.890 1.00 28.94 191 THR A N 1
ATOM 1599 C CA . THR A 1 191 ? -33.814 -31.352 0.847 1.00 28.94 191 THR A CA 1
ATOM 1600 C C . THR A 1 191 ? -33.371 -31.455 -0.631 1.00 28.94 191 THR A C 1
ATOM 1602 O O . THR A 1 191 ? -34.079 -32.071 -1.430 1.00 28.94 191 THR A O 1
ATOM 1605 N N . PRO A 1 192 ? -32.288 -30.789 -1.058 1.00 34.41 192 PRO A N 1
ATOM 1606 C CA . PRO A 1 192 ? -32.374 -29.632 -1.942 1.00 34.41 192 PRO A CA 1
ATOM 1607 C C . PRO A 1 192 ? -31.494 -29.823 -3.195 1.00 34.41 192 PRO A C 1
ATOM 1609 O O . PRO A 1 192 ? -30.677 -30.736 -3.277 1.00 34.41 192 PRO A O 1
ATOM 1612 N N . ALA A 1 193 ? -31.583 -28.905 -4.149 1.00 26.48 193 ALA A N 1
ATOM 1613 C CA . ALA A 1 193 ? -30.491 -28.634 -5.087 1.00 26.48 193 ALA A CA 1
ATOM 1614 C C . ALA A 1 193 ? -30.131 -27.158 -4.860 1.00 26.48 193 ALA A C 1
ATOM 1616 O O . ALA A 1 193 ? -30.959 -26.292 -5.110 1.00 26.48 193 ALA A O 1
ATOM 1617 N N . SER A 1 194 ? -29.080 -26.806 -4.114 1.00 26.97 194 SER A N 1
ATOM 1618 C CA . SER A 1 194 ? -27.652 -26.925 -4.443 1.00 26.97 194 SER A CA 1
ATOM 1619 C C . SER A 1 194 ? -27.343 -26.506 -5.877 1.00 26.97 194 SER A C 1
ATOM 1621 O O . SER A 1 194 ? -27.343 -27.331 -6.783 1.00 26.97 194 SER A O 1
ATOM 1623 N N . LEU A 1 195 ? -27.042 -25.219 -6.049 1.00 27.17 195 LEU A N 1
ATOM 1624 C CA . LEU A 1 195 ? -26.026 -24.766 -6.989 1.00 27.17 195 LEU A CA 1
ATOM 1625 C C . LEU A 1 195 ? -25.130 -23.794 -6.229 1.00 27.17 195 LEU A C 1
ATOM 1627 O O . LEU A 1 195 ? -25.471 -22.651 -5.936 1.00 27.17 195 LEU A O 1
ATOM 1631 N N . HIS A 1 196 ? -24.024 -24.380 -5.804 1.00 27.77 196 HIS A N 1
ATOM 1632 C CA . HIS A 1 196 ? -22.853 -23.762 -5.235 1.00 27.77 196 HIS A CA 1
ATOM 1633 C C . HIS A 1 196 ? -22.148 -22.989 -6.350 1.00 27.77 196 HIS A C 1
ATOM 1635 O O . HIS A 1 196 ? -21.816 -23.588 -7.369 1.00 27.77 196 HIS A O 1
ATOM 1641 N N . ASP A 1 197 ? -21.904 -21.699 -6.154 1.00 27.88 197 ASP A N 1
ATOM 1642 C CA . ASP A 1 197 ? -20.811 -21.026 -6.847 1.00 27.88 197 ASP A CA 1
ATOM 1643 C C . ASP A 1 197 ? -20.017 -20.258 -5.790 1.00 27.88 197 ASP A C 1
ATOM 1645 O O . ASP A 1 197 ? -20.413 -19.201 -5.294 1.00 27.88 197 ASP A O 1
ATOM 1649 N N . GLN A 1 198 ? -18.956 -20.915 -5.327 1.00 30.95 198 GLN A N 1
ATOM 1650 C CA . GLN A 1 198 ? -17.957 -20.356 -4.433 1.00 30.95 198 GLN A CA 1
ATOM 1651 C C . GLN A 1 198 ? -16.974 -19.555 -5.276 1.00 30.95 198 GLN A C 1
ATOM 1653 O O . GLN A 1 198 ? -16.255 -20.125 -6.084 1.00 30.95 198 GLN A O 1
ATOM 1658 N N . ASN A 1 199 ? -16.890 -18.254 -5.026 1.00 28.44 199 ASN A N 1
ATOM 1659 C CA . ASN A 1 199 ? -15.678 -17.480 -5.270 1.00 28.44 199 ASN A CA 1
ATOM 1660 C C . ASN A 1 199 ? -15.564 -16.440 -4.159 1.00 28.44 199 ASN A C 1
ATOM 1662 O O . ASN A 1 199 ? -16.034 -15.308 -4.271 1.00 28.44 199 ASN A O 1
ATOM 1666 N N . GLN A 1 200 ? -14.984 -16.877 -3.045 1.00 30.23 200 GLN A N 1
ATOM 1667 C CA . GLN A 1 200 ? -14.719 -16.063 -1.871 1.00 30.23 200 GLN A CA 1
ATOM 1668 C C . GLN A 1 200 ? -13.221 -16.148 -1.570 1.00 30.23 200 GLN A C 1
ATOM 1670 O O . GLN A 1 200 ? -12.782 -17.002 -0.814 1.00 30.23 200 GLN A O 1
ATOM 1675 N N . GLU A 1 201 ? -12.444 -15.245 -2.164 1.00 31.11 201 GLU A N 1
ATOM 1676 C CA . GLU A 1 201 ? -11.103 -14.904 -1.680 1.00 31.11 201 GLU A CA 1
ATOM 1677 C C . GLU A 1 201 ? -11.105 -13.427 -1.275 1.00 31.11 201 GLU A C 1
ATOM 1679 O O . GLU A 1 201 ? -10.854 -12.506 -2.054 1.00 31.11 201 GLU A O 1
ATOM 1684 N N . LEU A 1 202 ? -11.483 -13.219 -0.015 1.00 32.00 202 LEU A N 1
ATOM 1685 C CA . LEU A 1 202 ? -11.135 -12.055 0.789 1.00 32.00 202 LEU A CA 1
ATOM 1686 C C . LEU A 1 202 ? -9.823 -12.398 1.503 1.00 32.00 202 LEU A C 1
ATOM 1688 O O . LEU A 1 202 ? -9.832 -12.791 2.666 1.00 32.00 202 LEU A O 1
ATOM 1692 N N . GLU A 1 203 ? -8.694 -12.281 0.809 1.00 28.83 203 GLU A N 1
ATOM 1693 C CA . GLU A 1 203 ? -7.395 -12.273 1.483 1.00 28.83 203 GLU A CA 1
ATOM 1694 C C . GLU A 1 203 ? -7.067 -10.843 1.916 1.00 28.83 203 GLU A C 1
ATOM 1696 O O . GLU A 1 203 ? -6.562 -10.020 1.151 1.00 28.83 203 GLU A O 1
ATOM 1701 N N . ILE A 1 204 ? -7.404 -10.551 3.173 1.00 35.72 204 ILE A N 1
ATOM 1702 C CA . ILE A 1 204 ? -6.769 -9.493 3.956 1.00 35.72 204 ILE A CA 1
ATOM 1703 C C . ILE A 1 204 ? -5.568 -10.157 4.643 1.00 35.72 204 ILE A C 1
ATOM 1705 O O . ILE A 1 204 ? -5.725 -10.871 5.637 1.00 35.72 204 ILE A O 1
ATOM 1709 N N . HIS A 1 205 ? -4.377 -9.936 4.096 1.00 36.03 205 HIS A N 1
ATOM 1710 C CA . HIS A 1 205 ? -3.087 -10.279 4.700 1.00 36.03 205 HIS A CA 1
ATOM 1711 C C . HIS A 1 205 ? -2.171 -9.063 4.696 1.00 36.03 205 HIS A C 1
ATOM 1713 O O . HIS A 1 205 ? -2.282 -8.257 3.747 1.00 36.03 205 HIS A O 1
#

Radius of gyration: 25.23 Å; chains: 1; bounding box: 67×55×65 Å